Protein AF-0000000084531813 (afdb_homodimer)

Foldseek 3Di:
DPFQDKDKADDDPVCVVVQQPFDAPPVCCVFFPGSVVLVVVCVVVDPQKDKIFIDRRNHGFWIWIKGWQDFLCPPDPPTGGAIATDGTGGGHVRPPDCSRVVRRVVRLVVCLVVPHFKHKDKWADDPPICVVVVVVVAWDFPPDDRVRITMTMHTHDHPPPVVD/DPFQDKDKADDDPVCVVVQQPFDAPPVCCVFFPGSVVLVVVCVVVDPQKDKIFIDRRNHGFWIWIKGWQDFLCPPDPPTGGAIATDGTGGGHVRPDDCSRVVRRVVRLVVCLVVPHFKHKDKWADDPPICVVVVVVVAWDFPPDHRVRITMTMHTHDHPPPVVD

Radius of gyration: 22.94 Å; Cα contacts (8 Å, |Δi|>4): 603; chains: 2; bounding box: 58×70×64 Å

Sequence (328 aa):
MSTPALRLAELTPATIDAALALRVRPDQEHLVAPVATSLAEAYVHGDTAWPRLILDGERPVGFVMAFFDVRFDPERPDDRPRSGLWRLLIDAGQQRGGYGRFAVEQVCAEVRRRGGTRATVTYHPGPDGPEAFYAGLGFRPTGELSGDQVVAERELEPLGEFLEMSTPALRLAELTPATIDAALALRVRPDQEHLVAPVATSLAEAYVHGDTAWPRLILDGERPVGFVMAFFDVRFDPERPDDRPRSGLWRLLIDAGQQRGGYGRFAVEQVCAEVRRRGGTRATVTYHPGPDGPEAFYAGLGFRPTGELSGDQVVAERELEPLGEFLE

Structure (mmCIF, N/CA/C/O backbone):
data_AF-0000000084531813-model_v1
#
loop_
_entity.id
_entity.type
_entity.pdbx_description
1 polymer Acetyltransferase
#
loop_
_atom_site.group_PDB
_atom_site.id
_atom_site.type_symbol
_atom_site.label_atom_id
_atom_site.label_alt_id
_atom_site.label_comp_id
_atom_site.label_asym_id
_atom_site.label_entity_id
_atom_site.label_seq_id
_atom_site.pdbx_PDB_ins_code
_atom_site.Cartn_x
_atom_site.Cartn_y
_atom_site.Cartn_z
_atom_site.occupancy
_atom_site.B_iso_or_equiv
_atom_site.auth_seq_id
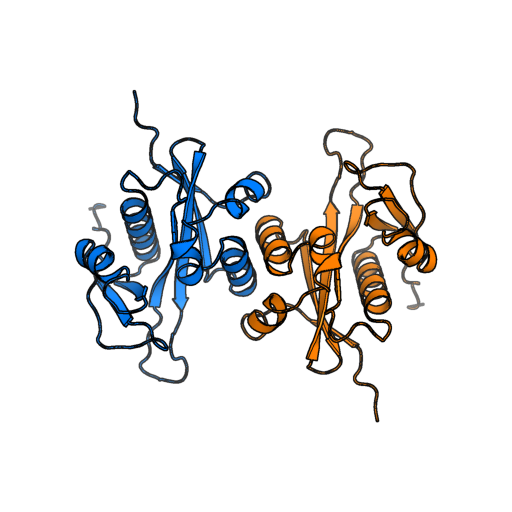_atom_site.auth_comp_id
_atom_site.auth_asym_id
_atom_site.auth_atom_id
_atom_site.pdbx_PDB_model_num
ATOM 1 N N . MET A 1 1 ? 29.312 -17.281 -16.406 1 38.88 1 MET A N 1
ATOM 2 C CA . MET A 1 1 ? 28.766 -16.156 -15.641 1 38.88 1 MET A CA 1
ATOM 3 C C . MET A 1 1 ? 27.781 -16.656 -14.594 1 38.88 1 MET A C 1
ATOM 5 O O . MET A 1 1 ? 26.859 -17.406 -14.906 1 38.88 1 MET A O 1
ATOM 9 N N . SER A 1 2 ? 28.047 -16.844 -13.438 1 44.44 2 SER A N 1
ATOM 10 C CA . SER A 1 2 ? 27.203 -17.484 -12.43 1 44.44 2 SER A CA 1
ATOM 11 C C . SER A 1 2 ? 25.797 -16.906 -12.414 1 44.44 2 SER A C 1
ATOM 13 O O . SER A 1 2 ? 25.641 -15.68 -12.367 1 44.44 2 SER A O 1
ATOM 15 N N . THR A 1 3 ? 24.906 -17.344 -13.109 1 52.06 3 THR A N 1
ATOM 16 C CA . THR A 1 3 ? 23.547 -16.891 -13.273 1 52.06 3 THR A CA 1
ATOM 17 C C . THR A 1 3 ? 22.969 -16.391 -11.953 1 52.06 3 THR A C 1
ATOM 19 O O . THR A 1 3 ? 22.875 -17.156 -10.984 1 52.06 3 THR A O 1
ATOM 22 N N . PRO A 1 4 ? 23.094 -15.125 -11.727 1 60.94 4 PRO A N 1
ATOM 23 C CA . PRO A 1 4 ? 22.625 -14.656 -10.414 1 60.94 4 PRO A CA 1
ATOM 24 C C . PRO A 1 4 ? 21.328 -15.336 -9.969 1 60.94 4 PRO A C 1
ATOM 26 O O . PRO A 1 4 ? 20.516 -15.719 -10.805 1 60.94 4 PRO A O 1
ATOM 29 N N . ALA A 1 5 ? 21.344 -16 -8.898 1 83.12 5 ALA A N 1
ATOM 30 C CA . ALA A 1 5 ? 20.312 -16.875 -8.352 1 83.12 5 ALA A CA 1
ATOM 31 C C . ALA A 1 5 ? 19.047 -16.094 -8.023 1 83.12 5 ALA A C 1
ATOM 33 O O . ALA A 1 5 ? 19.109 -15.023 -7.418 1 83.12 5 ALA A O 1
ATOM 34 N N . LEU A 1 6 ? 17.984 -16.344 -8.734 1 94 6 LEU A N 1
ATOM 35 C CA . LEU A 1 6 ? 16.656 -15.82 -8.438 1 94 6 LEU A CA 1
ATOM 36 C C . LEU A 1 6 ? 16.281 -16.062 -6.973 1 94 6 LEU A C 1
ATOM 38 O O . LEU A 1 6 ? 16.578 -17.125 -6.426 1 94 6 LEU A O 1
ATOM 42 N N . ARG A 1 7 ? 15.836 -14.992 -6.328 1 97.19 7 ARG A N 1
ATOM 43 C CA . ARG A 1 7 ? 15.344 -15.172 -4.965 1 97.19 7 ARG A CA 1
ATOM 44 C C . ARG A 1 7 ? 14.172 -14.242 -4.676 1 97.19 7 ARG A C 1
ATOM 46 O O . ARG A 1 7 ? 13.984 -13.242 -5.371 1 97.19 7 ARG A O 1
ATOM 53 N N . LEU A 1 8 ? 13.422 -14.594 -3.699 1 98.25 8 LEU A N 1
ATOM 54 C CA . LEU A 1 8 ? 12.391 -13.703 -3.174 1 98.25 8 LEU A CA 1
ATOM 55 C C . LEU A 1 8 ? 12.93 -12.883 -2.006 1 98.25 8 LEU A C 1
ATOM 57 O O . LEU A 1 8 ? 13.75 -13.375 -1.222 1 98.25 8 LEU A O 1
ATOM 61 N N . ALA A 1 9 ? 12.469 -11.672 -1.925 1 98.62 9 ALA A N 1
ATOM 62 C CA . ALA A 1 9 ? 12.867 -10.805 -0.819 1 98.62 9 ALA A CA 1
ATOM 63 C C . ALA A 1 9 ? 11.672 -10.023 -0.277 1 98.62 9 ALA A C 1
ATOM 65 O O . ALA A 1 9 ? 10.766 -9.664 -1.031 1 98.62 9 ALA A O 1
ATOM 66 N N . GLU A 1 10 ? 11.695 -9.82 1.047 1 98.44 10 GLU A N 1
ATOM 67 C CA . GLU A 1 10 ? 10.703 -8.914 1.624 1 98.44 10 GLU A CA 1
ATOM 68 C C . GLU A 1 10 ? 10.867 -7.504 1.078 1 98.44 10 GLU A C 1
ATOM 70 O O . GLU A 1 10 ? 11.969 -7.102 0.698 1 98.44 10 GLU A O 1
ATOM 75 N N . LEU A 1 11 ? 9.75 -6.801 0.97 1 98.5 11 LEU A N 1
ATOM 76 C CA . LEU A 1 11 ? 9.828 -5.379 0.644 1 98.5 11 LEU A CA 1
ATOM 77 C C . LEU A 1 11 ? 10.227 -4.562 1.866 1 98.5 11 LEU A C 1
ATOM 79 O O . LEU A 1 11 ? 9.758 -4.824 2.977 1 98.5 11 LEU A O 1
ATOM 83 N N . THR A 1 12 ? 11.062 -3.598 1.71 1 98.06 12 THR A N 1
ATOM 84 C CA . THR A 1 12 ? 11.578 -2.719 2.752 1 98.06 12 THR A CA 1
ATOM 85 C C . THR A 1 12 ? 11.57 -1.265 2.287 1 98.06 12 THR A C 1
ATOM 87 O O . THR A 1 12 ? 11.352 -0.986 1.105 1 98.06 12 THR A O 1
ATOM 90 N N . PRO A 1 13 ? 11.781 -0.339 3.217 1 96.81 13 PRO A N 1
ATOM 91 C CA . PRO A 1 13 ? 11.898 1.059 2.799 1 96.81 13 PRO A CA 1
ATOM 92 C C . PRO A 1 13 ? 12.984 1.269 1.745 1 96.81 13 PRO A C 1
ATOM 94 O O . PRO A 1 13 ? 12.844 2.131 0.873 1 96.81 13 PRO A O 1
ATOM 97 N N . ALA A 1 14 ? 14.016 0.462 1.735 1 96.5 14 ALA A N 1
ATOM 98 C CA . ALA A 1 14 ? 15.125 0.608 0.799 1 96.5 14 ALA A CA 1
ATOM 99 C C . ALA A 1 14 ? 14.734 0.122 -0.594 1 96.5 14 ALA A C 1
ATOM 101 O O . ALA A 1 14 ? 15.359 0.503 -1.588 1 96.5 14 ALA A O 1
ATOM 102 N N . THR A 1 15 ? 13.703 -0.702 -0.734 1 98 15 THR A N 1
ATOM 103 C CA . THR A 1 15 ? 13.422 -1.327 -2.021 1 98 15 THR A CA 1
ATOM 104 C C . THR A 1 15 ? 12.07 -0.867 -2.557 1 98 15 THR A C 1
ATOM 106 O O . THR A 1 15 ? 11.68 -1.222 -3.674 1 98 15 THR A O 1
ATOM 109 N N . ILE A 1 16 ? 11.359 -0.108 -1.805 1 98.38 16 ILE A N 1
ATOM 110 C CA . ILE A 1 16 ? 9.969 0.203 -2.119 1 98.38 16 ILE A CA 1
ATOM 111 C C . ILE A 1 16 ? 9.906 1.007 -3.416 1 98.38 16 ILE A C 1
ATOM 113 O O . ILE A 1 16 ? 9.023 0.778 -4.25 1 98.38 16 ILE A O 1
ATOM 117 N N . ASP A 1 17 ? 10.805 1.954 -3.66 1 97.94 17 ASP A N 1
ATOM 118 C CA . ASP A 1 17 ? 10.75 2.766 -4.875 1 97.94 17 ASP A CA 1
ATOM 119 C C . ASP A 1 17 ? 10.906 1.898 -6.121 1 97.94 17 ASP A C 1
ATOM 121 O O . ASP A 1 17 ? 10.164 2.064 -7.094 1 97.94 17 ASP A O 1
ATOM 125 N N . ALA A 1 18 ? 11.859 1.006 -6.078 1 97.69 18 ALA A N 1
ATOM 126 C CA . ALA A 1 18 ? 12.078 0.1 -7.203 1 97.69 18 ALA A CA 1
ATOM 127 C C . ALA A 1 18 ? 10.867 -0.801 -7.426 1 97.69 18 ALA A C 1
ATOM 129 O O . ALA A 1 18 ? 10.492 -1.084 -8.57 1 97.69 18 ALA A O 1
ATOM 130 N N . ALA A 1 19 ? 10.273 -1.262 -6.367 1 98.44 19 ALA A N 1
ATOM 131 C CA . ALA A 1 19 ? 9.078 -2.105 -6.453 1 98.44 19 ALA A CA 1
ATOM 132 C C . ALA A 1 19 ? 7.93 -1.366 -7.129 1 98.44 19 ALA A C 1
ATOM 134 O O . ALA A 1 19 ? 7.262 -1.915 -8.008 1 98.44 19 ALA A O 1
ATOM 135 N N . LEU A 1 20 ? 7.742 -0.135 -6.742 1 98.44 20 LEU A N 1
ATOM 136 C CA . LEU A 1 20 ? 6.625 0.657 -7.242 1 98.44 20 LEU A CA 1
ATOM 137 C C . LEU A 1 20 ? 6.824 1.004 -8.719 1 98.44 20 LEU A C 1
ATOM 139 O O . LEU A 1 20 ? 5.867 1.364 -9.406 1 98.44 20 LEU A O 1
ATOM 143 N N . ALA A 1 21 ? 8.031 0.926 -9.227 1 97.12 21 ALA A N 1
ATOM 144 C CA . ALA A 1 21 ? 8.359 1.275 -10.609 1 97.12 21 ALA A CA 1
ATOM 145 C C . ALA A 1 21 ? 8.133 0.088 -11.539 1 97.12 21 ALA A C 1
ATOM 147 O O . ALA A 1 21 ? 8.125 0.244 -12.766 1 97.12 21 ALA A O 1
ATOM 148 N N . LEU A 1 22 ? 7.992 -1.093 -10.992 1 97.06 22 LEU A N 1
ATOM 149 C CA . LEU A 1 22 ? 7.73 -2.266 -11.82 1 97.06 22 LEU A CA 1
ATOM 150 C C . LEU A 1 22 ? 6.438 -2.1 -12.609 1 97.06 22 LEU A C 1
ATOM 152 O O . LEU A 1 22 ? 5.434 -1.629 -12.062 1 97.06 22 LEU A O 1
ATOM 156 N N . ARG A 1 23 ? 6.508 -2.488 -13.82 1 95.12 23 ARG A N 1
ATOM 157 C CA . ARG A 1 23 ? 5.348 -2.34 -14.695 1 95.12 23 ARG A CA 1
ATOM 158 C C . ARG A 1 23 ? 5.281 -3.479 -15.711 1 95.12 23 ARG A C 1
ATOM 160 O O . ARG A 1 23 ? 6.312 -3.947 -16.188 1 95.12 23 ARG A O 1
ATOM 167 N N . VAL A 1 24 ? 4.086 -3.848 -16.016 1 93 24 VAL A N 1
ATOM 168 C CA . VAL A 1 24 ? 3.859 -4.727 -17.156 1 93 24 VAL A CA 1
ATOM 169 C C . VAL A 1 24 ? 3.791 -3.898 -18.438 1 93 24 VAL A C 1
ATOM 171 O O . VAL A 1 24 ? 3.828 -2.666 -18.391 1 93 24 VAL A O 1
ATOM 174 N N . ARG A 1 25 ? 3.758 -4.523 -19.516 1 90.31 25 ARG A N 1
ATOM 175 C CA . ARG A 1 25 ? 3.564 -3.793 -20.766 1 90.31 25 ARG A CA 1
ATOM 176 C C . ARG A 1 25 ? 2.26 -3.002 -20.75 1 90.31 25 ARG A C 1
ATOM 178 O O . ARG A 1 25 ? 1.281 -3.428 -20.125 1 90.31 25 ARG A O 1
ATOM 185 N N . PRO A 1 26 ? 2.252 -1.875 -21.484 1 91.31 26 PRO A N 1
ATOM 186 C CA . PRO A 1 26 ? 1.057 -1.029 -21.484 1 91.31 26 PRO A CA 1
ATOM 187 C C . PRO A 1 26 ? -0.213 -1.799 -21.844 1 91.31 26 PRO A C 1
ATOM 189 O O . PRO A 1 26 ? -1.271 -1.557 -21.25 1 91.31 26 PRO A O 1
ATOM 192 N N . ASP A 1 27 ? -0.125 -2.734 -22.766 1 87.44 27 ASP A N 1
ATOM 193 C CA . ASP A 1 27 ? -1.292 -3.486 -23.219 1 87.44 27 ASP A CA 1
ATOM 194 C C . ASP A 1 27 ? -1.744 -4.492 -22.156 1 87.44 27 ASP A C 1
ATOM 196 O O . ASP A 1 27 ? -2.85 -5.031 -22.234 1 87.44 27 ASP A O 1
ATOM 200 N N . GLN A 1 28 ? -0.961 -4.691 -21.141 1 86.75 28 GLN A N 1
ATOM 201 C CA . GLN A 1 28 ? -1.262 -5.66 -20.094 1 86.75 28 GLN A CA 1
ATOM 202 C C . GLN A 1 28 ? -1.667 -4.965 -18.797 1 86.75 28 GLN A C 1
ATOM 204 O O . GLN A 1 28 ? -2.043 -5.621 -17.828 1 86.75 28 GLN A O 1
ATOM 209 N N . GLU A 1 29 ? -1.646 -3.645 -18.75 1 90.62 29 GLU A N 1
ATOM 210 C CA . GLU A 1 29 ? -1.883 -2.893 -17.516 1 90.62 29 GLU A CA 1
ATOM 211 C C . GLU A 1 29 ? -3.287 -3.145 -16.984 1 90.62 29 GLU A C 1
ATOM 213 O O . GLU A 1 29 ? -3.523 -3.041 -15.773 1 90.62 29 GLU A O 1
ATOM 218 N N . HIS A 1 30 ? -4.191 -3.477 -17.875 1 86.12 30 HIS A N 1
ATOM 219 C CA . HIS A 1 30 ? -5.562 -3.738 -17.453 1 86.12 30 HIS A CA 1
ATOM 220 C C . HIS A 1 30 ? -5.695 -5.137 -16.859 1 86.12 30 HIS A C 1
ATOM 222 O O . HIS A 1 30 ? -6.711 -5.457 -16.234 1 86.12 30 HIS A O 1
ATOM 228 N N . LEU A 1 31 ? -4.688 -5.973 -16.953 1 85.44 31 LEU A N 1
ATOM 229 C CA . LEU A 1 31 ? -4.754 -7.375 -16.547 1 85.44 31 LEU A CA 1
ATOM 230 C C . LEU A 1 31 ? -4.148 -7.57 -15.164 1 85.44 31 LEU A C 1
ATOM 232 O O . LEU A 1 31 ? -4.488 -8.523 -14.469 1 85.44 31 LEU A O 1
ATOM 236 N N . VAL A 1 32 ? -3.229 -6.688 -14.828 1 92 32 VAL A N 1
ATOM 237 C CA . VAL A 1 32 ? -2.514 -6.863 -13.57 1 92 32 VAL A CA 1
ATOM 238 C C . VAL A 1 32 ? -2.496 -5.547 -12.797 1 92 32 VAL A C 1
ATOM 240 O O . VAL A 1 32 ? -2.07 -4.516 -13.32 1 92 32 VAL A O 1
ATOM 243 N N . ALA A 1 33 ? -2.959 -5.617 -11.617 1 95.25 33 ALA A N 1
ATOM 244 C CA . ALA A 1 33 ? -2.912 -4.422 -10.781 1 95.25 33 ALA A CA 1
ATOM 245 C C . ALA A 1 33 ? -1.472 -3.998 -10.508 1 95.25 33 ALA A C 1
ATOM 247 O O . ALA A 1 33 ? -0.587 -4.844 -10.352 1 95.25 33 ALA A O 1
ATOM 248 N N . PRO A 1 34 ? -1.202 -2.67 -10.398 1 97.38 34 PRO A N 1
ATOM 249 C CA . PRO A 1 34 ? 0.141 -2.193 -10.055 1 97.38 34 PRO A CA 1
ATOM 250 C C . PRO A 1 34 ? 0.619 -2.693 -8.695 1 97.38 34 PRO A C 1
ATOM 252 O O . PRO A 1 34 ? -0.199 -3.041 -7.84 1 97.38 34 PRO A O 1
ATOM 255 N N . VAL A 1 35 ? 1.89 -2.68 -8.516 1 98.56 35 VAL A N 1
ATOM 256 C CA . VAL A 1 35 ? 2.486 -3.125 -7.262 1 98.56 35 VAL A CA 1
ATOM 257 C C . VAL A 1 35 ? 1.967 -2.27 -6.105 1 98.56 35 VAL A C 1
ATOM 259 O O . VAL A 1 35 ? 1.706 -2.781 -5.016 1 98.56 35 VAL A O 1
ATOM 262 N N . ALA A 1 36 ? 1.773 -0.976 -6.379 1 98.62 36 ALA A N 1
ATOM 263 C CA . ALA A 1 36 ? 1.257 -0.083 -5.348 1 98.62 36 ALA A CA 1
ATOM 264 C C . ALA A 1 36 ? -0.102 -0.559 -4.84 1 98.62 36 ALA A C 1
ATOM 266 O O . ALA A 1 36 ? -0.337 -0.608 -3.631 1 98.62 36 ALA A O 1
ATOM 267 N N . THR A 1 37 ? -0.956 -0.924 -5.746 1 98.38 37 THR A N 1
ATOM 268 C CA . THR A 1 37 ? -2.277 -1.418 -5.379 1 98.38 37 THR A CA 1
ATOM 269 C C . THR A 1 37 ? -2.17 -2.715 -4.582 1 98.38 37 THR A C 1
ATOM 271 O O . THR A 1 37 ? -2.863 -2.895 -3.578 1 98.38 37 THR A O 1
ATOM 274 N N . SER A 1 38 ? -1.322 -3.572 -4.973 1 98.56 38 SER A N 1
ATOM 275 C CA . SER A 1 38 ? -1.123 -4.848 -4.289 1 98.56 38 SER A CA 1
ATOM 276 C C . SER A 1 38 ? -0.64 -4.633 -2.857 1 98.56 38 SER A C 1
ATOM 278 O O . SER A 1 38 ? -1.145 -5.266 -1.927 1 98.56 38 SER A O 1
ATOM 280 N N . LEU A 1 39 ? 0.31 -3.742 -2.693 1 98.75 39 LEU A N 1
ATOM 281 C CA . LEU A 1 39 ? 0.856 -3.496 -1.364 1 98.75 39 LEU A CA 1
ATOM 282 C C . LEU A 1 39 ? -0.16 -2.779 -0.483 1 98.75 39 LEU A C 1
ATOM 284 O O . LEU A 1 39 ? -0.204 -3.002 0.729 1 98.75 39 LEU A O 1
ATOM 288 N N . ALA A 1 40 ? -0.962 -1.938 -1.102 1 98.69 40 ALA A N 1
ATOM 289 C CA . ALA A 1 40 ? -2.062 -1.326 -0.36 1 98.69 40 ALA A CA 1
ATOM 290 C C . ALA A 1 40 ? -3.029 -2.387 0.162 1 98.69 40 ALA A C 1
ATOM 292 O O . ALA A 1 40 ? -3.459 -2.326 1.316 1 98.69 40 ALA A O 1
ATOM 293 N N . GLU A 1 41 ? -3.365 -3.316 -0.65 1 98.25 41 GLU A N 1
ATOM 294 C CA . GLU A 1 41 ? -4.199 -4.43 -0.217 1 98.25 41 GLU A CA 1
ATOM 295 C C . GLU A 1 41 ? -3.514 -5.242 0.879 1 98.25 41 GLU A C 1
ATOM 297 O O . GLU A 1 41 ? -4.152 -5.637 1.858 1 98.25 41 GLU A O 1
ATOM 302 N N . ALA A 1 42 ? -2.25 -5.457 0.688 1 98.56 42 ALA A N 1
ATOM 303 C CA . ALA A 1 42 ? -1.505 -6.203 1.698 1 98.56 42 ALA A CA 1
ATOM 304 C C . ALA A 1 42 ? -1.537 -5.484 3.045 1 98.56 42 ALA A C 1
ATOM 306 O O . ALA A 1 42 ? -1.603 -6.125 4.094 1 98.56 42 ALA A O 1
ATOM 307 N N . TYR A 1 43 ? -1.424 -4.227 3.006 1 98.5 43 TYR A N 1
ATOM 308 C CA . TYR A 1 43 ? -1.44 -3.434 4.23 1 98.5 43 TYR A CA 1
ATOM 309 C C . TYR A 1 43 ? -2.668 -3.76 5.074 1 98.5 43 TYR A C 1
ATOM 311 O O . TYR A 1 43 ? -2.566 -3.914 6.293 1 98.5 43 TYR A O 1
ATOM 319 N N . VAL A 1 44 ? -3.809 -3.957 4.496 1 98.25 44 VAL A N 1
ATOM 320 C CA . VAL A 1 44 ? -5.047 -4.078 5.254 1 98.25 44 VAL A CA 1
ATOM 321 C C . VAL A 1 44 ? -5.328 -5.547 5.562 1 98.25 44 VAL A C 1
ATOM 323 O O . VAL A 1 44 ? -6.156 -5.863 6.418 1 98.25 44 VAL A O 1
ATOM 326 N N . HIS A 1 45 ? -4.676 -6.422 4.91 1 97.5 45 HIS A N 1
ATOM 327 C CA . HIS A 1 45 ? -4.969 -7.84 5.098 1 97.5 45 HIS A CA 1
ATOM 328 C C . HIS A 1 45 ? -3.959 -8.484 6.043 1 97.5 45 HIS A C 1
ATOM 330 O O . HIS A 1 45 ? -4.098 -9.664 6.395 1 97.5 45 HIS A O 1
ATOM 336 N N . GLY A 1 46 ? -2.949 -7.734 6.441 1 93.69 46 GLY A N 1
ATOM 337 C CA . GLY A 1 46 ? -2.01 -8.211 7.445 1 93.69 46 GLY A CA 1
ATOM 338 C C . GLY A 1 46 ? -1.285 -9.477 7.027 1 93.69 46 GLY A C 1
ATOM 339 O O . GLY A 1 46 ? -0.766 -9.562 5.914 1 93.69 46 GLY A O 1
ATOM 340 N N . ASP A 1 47 ? -1.269 -10.445 7.883 1 93.25 47 ASP A N 1
ATOM 341 C CA . ASP A 1 47 ? -0.425 -11.617 7.703 1 93.25 47 ASP A CA 1
ATOM 342 C C . ASP A 1 47 ? -1.026 -12.578 6.676 1 93.25 47 ASP A C 1
ATOM 344 O O . ASP A 1 47 ? -0.364 -13.516 6.23 1 93.25 47 ASP A O 1
ATOM 348 N N . THR A 1 48 ? -2.203 -12.32 6.242 1 97 48 THR A N 1
ATOM 349 C CA . THR A 1 48 ? -2.832 -13.148 5.219 1 97 48 THR A CA 1
ATOM 350 C C . THR A 1 48 ? -2.211 -12.883 3.852 1 97 48 THR A C 1
ATOM 352 O O . THR A 1 48 ? -2.234 -13.75 2.975 1 97 48 THR A O 1
ATOM 355 N N . ALA A 1 49 ? -1.703 -11.672 3.725 1 98.5 49 ALA A N 1
ATOM 356 C CA . ALA A 1 49 ? -1.002 -11.32 2.494 1 98.5 49 ALA A CA 1
ATOM 357 C C . ALA A 1 49 ? 0.506 -11.492 2.652 1 98.5 49 ALA A C 1
ATOM 359 O O . ALA A 1 49 ? 1.063 -11.195 3.711 1 98.5 49 ALA A O 1
ATOM 360 N N . TRP A 1 50 ? 1.156 -11.945 1.627 1 98.75 50 TRP A N 1
ATOM 361 C CA . TRP A 1 50 ? 2.584 -12.25 1.646 1 98.75 50 TRP A CA 1
ATOM 362 C C . TRP A 1 50 ? 3.271 -11.703 0.398 1 98.75 50 TRP A C 1
ATOM 364 O O . TRP A 1 50 ? 3.529 -12.453 -0.55 1 98.75 50 TRP A O 1
ATOM 374 N N . PRO A 1 51 ? 3.512 -10.391 0.352 1 98.88 51 PRO A N 1
ATOM 375 C CA . PRO A 1 51 ? 4.207 -9.789 -0.788 1 98.88 51 PRO A CA 1
ATOM 376 C C . PRO A 1 51 ? 5.719 -10.023 -0.748 1 98.88 51 PRO A C 1
ATOM 378 O O . PRO A 1 51 ? 6.324 -9.984 0.326 1 98.88 51 PRO A O 1
ATOM 381 N N . ARG A 1 52 ? 6.258 -10.234 -1.97 1 98.88 52 ARG A N 1
ATOM 382 C CA . ARG A 1 52 ? 7.699 -10.398 -2.135 1 98.88 52 ARG A CA 1
ATOM 383 C C . ARG A 1 52 ? 8.18 -9.758 -3.438 1 98.88 52 ARG A C 1
ATOM 385 O O . ARG A 1 52 ? 7.453 -9.766 -4.438 1 98.88 52 ARG A O 1
ATOM 392 N N . LEU A 1 53 ? 9.344 -9.234 -3.361 1 98.56 53 LEU A N 1
ATOM 393 C CA . LEU A 1 53 ? 10.055 -8.852 -4.578 1 98.56 53 LEU A CA 1
ATOM 394 C C . LEU A 1 53 ? 10.773 -10.047 -5.188 1 98.56 53 LEU A C 1
ATOM 396 O O . LEU A 1 53 ? 11.352 -10.867 -4.465 1 98.56 53 LEU A O 1
ATOM 400 N N . ILE A 1 54 ? 10.742 -10.164 -6.469 1 97.56 54 ILE A N 1
ATOM 401 C CA . ILE A 1 54 ? 11.555 -11.141 -7.191 1 97.56 54 ILE A CA 1
ATOM 402 C C . ILE A 1 54 ? 12.859 -10.477 -7.652 1 97.56 54 ILE A C 1
ATOM 404 O O . ILE A 1 54 ? 12.836 -9.492 -8.391 1 97.56 54 ILE A O 1
ATOM 408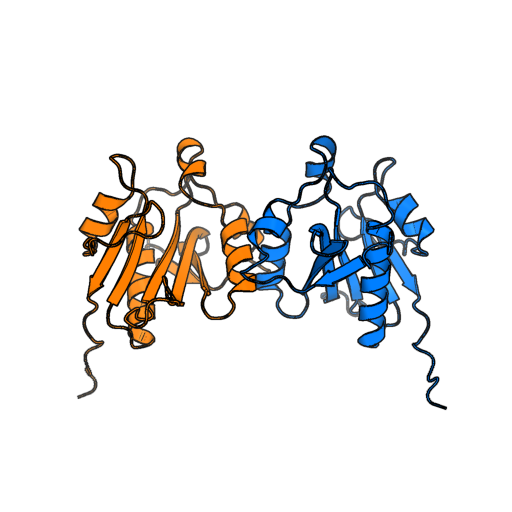 N N . LEU A 1 55 ? 13.945 -11.031 -7.215 1 96.62 55 LEU A N 1
ATOM 409 C CA . LEU A 1 55 ? 15.25 -10.445 -7.52 1 96.62 55 LEU A CA 1
ATOM 410 C C . LEU A 1 55 ? 16.078 -11.383 -8.398 1 96.62 55 LEU A C 1
ATOM 412 O O . LEU A 1 55 ? 16.141 -12.594 -8.133 1 96.62 55 LEU A O 1
ATOM 416 N N . ASP A 1 56 ? 16.562 -10.922 -9.438 1 94.25 56 ASP A N 1
ATOM 417 C CA . ASP A 1 56 ? 17.656 -11.539 -10.188 1 94.25 56 ASP A CA 1
ATOM 418 C C . ASP A 1 56 ? 19 -10.898 -9.836 1 94.25 56 ASP A C 1
ATOM 420 O O . ASP A 1 56 ? 19.344 -9.836 -10.359 1 94.25 56 ASP A O 1
ATOM 424 N N . GLY A 1 57 ? 19.734 -11.602 -8.961 1 92 57 GLY A N 1
ATOM 425 C CA . GLY A 1 57 ? 20.781 -10.883 -8.258 1 92 57 GLY A CA 1
ATOM 426 C C . GLY A 1 57 ? 20.266 -9.773 -7.367 1 92 57 GLY A C 1
ATOM 427 O O . GLY A 1 57 ? 19.422 -10.016 -6.492 1 92 57 GLY A O 1
ATOM 428 N N . GLU A 1 58 ? 20.641 -8.547 -7.621 1 93.12 58 GLU A N 1
ATOM 429 C CA . GLU A 1 58 ? 20.172 -7.406 -6.836 1 93.12 58 GLU A CA 1
ATOM 430 C C . GLU A 1 58 ? 19.109 -6.617 -7.586 1 93.12 58 GLU A C 1
ATOM 432 O O . GLU A 1 58 ? 18.547 -5.648 -7.059 1 93.12 58 GLU A O 1
ATOM 437 N N . ARG A 1 59 ? 18.828 -7.082 -8.727 1 93.25 59 ARG A N 1
ATOM 438 C CA . ARG A 1 59 ? 17.906 -6.348 -9.586 1 93.25 59 ARG A CA 1
ATOM 439 C C . ARG A 1 59 ? 16.469 -6.824 -9.383 1 93.25 59 ARG A C 1
ATOM 441 O O . ARG A 1 59 ? 16.172 -8 -9.594 1 93.25 59 ARG A O 1
ATOM 448 N N . PRO A 1 60 ? 15.617 -5.926 -8.977 1 96.31 60 PRO A N 1
ATOM 449 C CA . PRO A 1 60 ? 14.203 -6.305 -8.969 1 96.31 60 PRO A CA 1
ATOM 450 C C . PRO A 1 60 ? 13.656 -6.594 -10.359 1 96.31 60 PRO A C 1
ATOM 452 O O . PRO A 1 60 ? 13.789 -5.762 -11.266 1 96.31 60 PRO A O 1
ATOM 455 N N . VAL A 1 61 ? 13.07 -7.746 -10.602 1 96 61 VAL A N 1
ATOM 456 C CA . VAL A 1 61 ? 12.602 -8.117 -11.93 1 96 61 VAL A CA 1
ATOM 457 C C . VAL A 1 61 ? 11.094 -8.375 -11.898 1 96 61 VAL A C 1
ATOM 459 O O . VAL A 1 61 ? 10.469 -8.555 -12.945 1 96 61 VAL A O 1
ATOM 462 N N . GLY A 1 62 ? 10.547 -8.438 -10.711 1 97.31 62 GLY A N 1
ATOM 463 C CA . GLY A 1 62 ? 9.117 -8.68 -10.602 1 97.31 62 GLY A CA 1
ATOM 464 C C . GLY A 1 62 ? 8.617 -8.617 -9.172 1 97.31 62 GLY A C 1
ATOM 465 O O . GLY A 1 62 ?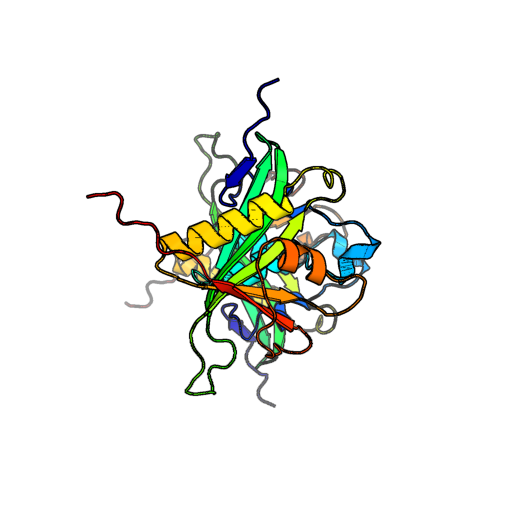 9.352 -8.234 -8.266 1 97.31 62 GLY A O 1
ATOM 466 N N . PHE A 1 63 ? 7.414 -8.922 -9.008 1 98.56 63 PHE A N 1
ATOM 467 C CA . PHE A 1 63 ? 6.676 -8.898 -7.746 1 98.56 63 PHE A CA 1
ATOM 468 C C . PHE A 1 63 ? 5.699 -10.062 -7.664 1 98.56 63 PHE A C 1
ATOM 470 O O . PHE A 1 63 ? 5.055 -10.406 -8.656 1 98.56 63 PHE A O 1
ATOM 477 N N . VAL A 1 64 ? 5.621 -10.68 -6.508 1 98.62 64 VAL A N 1
ATOM 478 C CA . VAL A 1 64 ? 4.637 -11.727 -6.266 1 98.62 64 VAL A CA 1
ATOM 479 C C . VAL A 1 64 ? 3.994 -11.523 -4.895 1 98.62 64 VAL A C 1
ATOM 481 O O . VAL A 1 64 ? 4.648 -11.07 -3.957 1 98.62 64 VAL A O 1
ATOM 484 N N . MET A 1 65 ? 2.75 -11.789 -4.809 1 98.88 65 MET A N 1
ATOM 485 C CA . MET A 1 65 ? 2.035 -11.766 -3.533 1 98.88 65 MET A CA 1
ATOM 486 C C . MET A 1 65 ? 1.173 -13.008 -3.373 1 98.88 65 MET A C 1
ATOM 488 O O . MET A 1 65 ? 0.351 -13.32 -4.238 1 98.88 65 MET A O 1
ATOM 492 N N . ALA A 1 66 ? 1.397 -13.766 -2.332 1 98.88 66 ALA A N 1
ATOM 493 C CA . ALA A 1 66 ? 0.578 -14.922 -1.984 1 98.88 66 ALA A CA 1
ATOM 494 C C . ALA A 1 66 ? -0.477 -14.555 -0.945 1 98.88 66 ALA A C 1
ATOM 496 O O . ALA A 1 66 ? -0.393 -13.5 -0.313 1 98.88 66 ALA A O 1
ATOM 497 N N . PHE A 1 67 ? -1.479 -15.297 -0.809 1 98.62 67 PHE A N 1
ATOM 498 C CA . PHE A 1 67 ? -2.438 -15.242 0.288 1 98.62 67 PHE A CA 1
ATOM 499 C C . PHE A 1 67 ? -2.484 -16.562 1.04 1 98.62 67 PHE A C 1
ATOM 501 O O . PHE A 1 67 ? -2.318 -17.625 0.443 1 98.62 67 PHE A O 1
ATOM 508 N N . PHE A 1 68 ? -2.746 -16.5 2.346 1 98.44 68 PHE A N 1
ATOM 509 C CA . PHE A 1 68 ? -2.771 -17.719 3.16 1 98.44 68 PHE A CA 1
ATOM 510 C C . PHE A 1 68 ? -4.055 -17.797 3.979 1 98.44 68 PHE A C 1
ATOM 512 O O . PHE A 1 68 ? -4.426 -16.828 4.648 1 98.44 68 PHE A O 1
ATOM 519 N N . ASP A 1 69 ? -4.711 -18.922 3.822 1 96.88 69 ASP A N 1
ATOM 520 C CA . ASP A 1 69 ? -5.836 -19.328 4.66 1 96.88 69 ASP A CA 1
ATOM 521 C C . ASP A 1 69 ? -6.996 -18.344 4.535 1 96.88 69 ASP A C 1
ATOM 523 O O . ASP A 1 69 ? -7.543 -17.891 5.543 1 96.88 69 ASP A O 1
ATOM 527 N N . VAL A 1 70 ? -7.316 -18.031 3.311 1 95.44 70 VAL A N 1
ATOM 528 C CA . VAL A 1 70 ? -8.414 -17.109 3.018 1 95.44 70 VAL A CA 1
ATOM 529 C C . VAL A 1 70 ? -9.633 -17.906 2.545 1 95.44 70 VAL A C 1
ATOM 531 O O . VAL A 1 70 ? -9.516 -18.781 1.679 1 95.44 70 VAL A O 1
ATOM 534 N N . ARG A 1 71 ? -10.805 -17.625 3.102 1 92.5 71 ARG A N 1
ATOM 535 C CA . ARG A 1 71 ? -12.055 -18.188 2.602 1 92.5 71 ARG A CA 1
ATOM 536 C C . ARG A 1 71 ? -12.648 -17.312 1.502 1 92.5 71 ARG A C 1
ATOM 538 O O . ARG A 1 71 ? -12.766 -16.094 1.662 1 92.5 71 ARG A O 1
ATOM 545 N N . PHE A 1 72 ? -13.023 -17.844 0.461 1 88 72 PHE A N 1
ATOM 546 C CA . PHE A 1 72 ? -13.555 -17.109 -0.674 1 88 72 PHE A CA 1
ATOM 547 C C . PHE A 1 72 ? -15.039 -16.828 -0.479 1 88 72 PHE A C 1
ATOM 549 O O . PHE A 1 72 ? -15.555 -15.812 -0.965 1 88 72 PHE A O 1
ATOM 556 N N . ASP A 1 73 ? -15.68 -17.734 0.174 1 87.38 73 ASP A N 1
ATOM 557 C CA . ASP A 1 73 ? -17.094 -17.594 0.487 1 87.38 73 ASP A CA 1
ATOM 558 C C . ASP A 1 73 ? -17.375 -17.922 1.949 1 87.38 73 ASP A C 1
ATOM 560 O O . ASP A 1 73 ? -17.875 -19.016 2.256 1 87.38 73 ASP A O 1
ATOM 564 N N . PRO A 1 74 ? -17.172 -16.922 2.736 1 83.44 74 PRO A N 1
ATOM 565 C CA . PRO A 1 74 ? -17.266 -17.203 4.172 1 83.44 74 PRO A CA 1
ATOM 566 C C . PRO A 1 74 ? -18.688 -17.578 4.598 1 83.44 74 PRO A C 1
ATOM 568 O O . PRO A 1 74 ? -18.875 -18.219 5.641 1 83.44 74 PRO A O 1
ATOM 571 N N . GLU A 1 75 ? -19.609 -17.266 3.812 1 86.19 75 GLU A N 1
ATOM 572 C CA . GLU A 1 75 ? -20.984 -17.578 4.172 1 86.19 75 GLU A CA 1
ATOM 573 C C . GLU A 1 75 ? -21.328 -19.031 3.859 1 86.19 75 GLU A C 1
ATOM 575 O O . GLU A 1 75 ? -22.344 -19.547 4.332 1 86.19 75 GLU A O 1
ATOM 580 N N . ARG A 1 76 ? -20.562 -19.703 3.02 1 87.5 76 ARG A N 1
ATOM 581 C CA . ARG A 1 76 ? -20.766 -21.109 2.688 1 87.5 76 ARG A CA 1
ATOM 582 C C . ARG A 1 76 ? -20.094 -22.016 3.705 1 87.5 76 ARG A C 1
ATOM 584 O O . ARG A 1 76 ? -18.875 -21.969 3.869 1 87.5 76 ARG A O 1
ATOM 591 N N . PRO A 1 77 ? -20.844 -22.766 4.418 1 86.75 77 PRO A N 1
ATOM 592 C CA . PRO A 1 77 ? -20.297 -23.578 5.504 1 86.75 77 PRO A CA 1
ATOM 593 C C . PRO A 1 77 ? -19.203 -24.531 5.031 1 86.75 77 PRO A C 1
ATOM 595 O O . PRO A 1 77 ? -18.281 -24.844 5.793 1 86.75 77 PRO A O 1
ATOM 598 N N . ASP A 1 78 ? -19.234 -24.969 3.771 1 85.62 78 ASP A N 1
ATOM 599 C CA . ASP A 1 78 ? -18.297 -25.969 3.291 1 85.62 78 ASP A CA 1
ATOM 600 C C . ASP A 1 78 ? -17.078 -25.312 2.629 1 85.62 78 ASP A C 1
ATOM 602 O O . ASP A 1 78 ? -16.188 -26 2.135 1 85.62 78 ASP A O 1
ATOM 606 N N . ASP A 1 79 ? -17.078 -24.031 2.727 1 88.31 79 ASP A N 1
ATOM 607 C CA . ASP A 1 79 ? -15.93 -23.344 2.139 1 88.31 79 ASP A CA 1
ATOM 608 C C . ASP A 1 79 ? -14.688 -23.516 3.006 1 88.31 79 ASP A C 1
ATOM 610 O O . ASP A 1 79 ? -14.727 -23.297 4.215 1 88.31 79 ASP A O 1
ATOM 614 N N . ARG A 1 80 ? -13.664 -24.016 2.434 1 90.81 80 ARG A N 1
ATOM 615 C CA . ARG A 1 80 ? -12.422 -24.188 3.174 1 90.81 80 ARG A CA 1
ATOM 616 C C . ARG A 1 80 ? -11.469 -23.031 2.947 1 90.81 80 ARG A C 1
ATOM 618 O O . ARG A 1 80 ? -11.523 -22.375 1.906 1 90.81 80 ARG A O 1
ATOM 625 N N . PRO A 1 81 ? -10.586 -22.75 3.955 1 95.19 81 PRO A N 1
ATOM 626 C CA . PRO A 1 81 ? -9.531 -21.766 3.697 1 95.19 81 PRO A CA 1
ATOM 627 C C . PRO A 1 81 ? -8.578 -22.203 2.592 1 95.19 81 PRO A C 1
ATOM 629 O O . PRO A 1 81 ? -8.273 -23.406 2.471 1 95.19 81 PRO A O 1
ATOM 632 N N . ARG A 1 82 ? -8.227 -21.25 1.84 1 96.94 82 ARG A N 1
ATOM 633 C CA . ARG A 1 82 ? -7.328 -21.516 0.723 1 96.94 82 ARG A CA 1
ATOM 634 C C . ARG A 1 82 ? -6.074 -20.656 0.816 1 96.94 82 ARG A C 1
ATOM 636 O O . ARG A 1 82 ? -6.09 -19.594 1.447 1 96.94 82 ARG A O 1
ATOM 643 N N . SER A 1 83 ? -5.027 -21.156 0.245 1 98.5 83 SER A N 1
ATOM 644 C CA . SER A 1 83 ? -3.766 -20.453 0.084 1 98.5 83 SER A CA 1
ATOM 645 C C . SER A 1 83 ? -3.262 -20.531 -1.354 1 98.5 83 SER A C 1
ATOM 647 O O . SER A 1 83 ? -3.49 -21.531 -2.039 1 98.5 83 SER A O 1
ATOM 649 N N . GLY A 1 84 ? -2.598 -19.453 -1.766 1 98.62 84 GLY A N 1
ATOM 650 C CA . GLY A 1 84 ? -2.078 -19.5 -3.123 1 98.62 84 GLY A CA 1
ATOM 651 C C . GLY A 1 84 ? -1.635 -18.141 -3.639 1 98.62 84 GLY A C 1
ATOM 652 O O . GLY A 1 84 ? -1.13 -17.312 -2.875 1 98.62 84 GLY A O 1
ATOM 653 N N . LEU A 1 85 ? -1.683 -18.016 -4.938 1 98.62 85 LEU A N 1
ATOM 654 C CA . LEU A 1 85 ? -1.159 -16.828 -5.621 1 98.62 85 LEU A CA 1
ATOM 655 C C . LEU A 1 85 ? -2.223 -15.742 -5.723 1 98.62 85 LEU A C 1
ATOM 657 O O . LEU A 1 85 ? -3.316 -15.984 -6.238 1 98.62 85 LEU A O 1
ATOM 661 N N . TRP A 1 86 ? -1.913 -14.57 -5.281 1 97.56 86 TRP A N 1
ATOM 662 C CA . TRP A 1 86 ? -2.822 -13.43 -5.312 1 97.56 86 TRP A CA 1
ATOM 663 C C . TRP A 1 86 ? -2.471 -12.484 -6.457 1 97.56 86 TRP A C 1
ATOM 665 O O . TRP A 1 86 ? -3.357 -12 -7.16 1 97.56 86 TRP A O 1
ATOM 675 N N . ARG A 1 87 ? -1.2 -12.25 -6.648 1 97.88 87 ARG A N 1
ATOM 676 C CA . ARG A 1 87 ? -0.697 -11.352 -7.68 1 97.88 87 ARG A CA 1
ATOM 677 C C . ARG A 1 87 ? 0.643 -11.836 -8.219 1 97.88 87 ARG A C 1
ATOM 679 O O . ARG A 1 87 ? 1.495 -12.297 -7.461 1 97.88 87 ARG A O 1
ATOM 686 N N . LEU A 1 88 ? 0.8 -11.703 -9.484 1 96.69 88 LEU A N 1
ATOM 687 C CA . LEU A 1 88 ? 2.084 -11.945 -10.133 1 96.69 88 LEU A CA 1
ATOM 688 C C . LEU A 1 88 ? 2.359 -10.891 -11.203 1 96.69 88 LEU A C 1
ATOM 690 O O . LEU A 1 88 ? 1.579 -10.734 -12.148 1 96.69 88 LEU A O 1
ATOM 694 N N . LEU A 1 89 ? 3.441 -10.148 -11.062 1 96.44 89 LEU A N 1
ATOM 695 C CA . LEU A 1 89 ? 3.852 -9.109 -12 1 96.44 89 LEU A CA 1
ATOM 696 C C . LEU A 1 89 ? 5.328 -9.258 -12.359 1 96.44 89 LEU A C 1
ATOM 698 O O . LEU A 1 89 ? 6.191 -9.188 -11.477 1 96.44 89 LEU A O 1
ATOM 702 N N . ILE A 1 90 ? 5.605 -9.539 -13.602 1 95.69 90 ILE A N 1
ATOM 703 C CA . ILE A 1 90 ? 6.973 -9.516 -14.117 1 95.69 90 ILE A CA 1
ATOM 704 C C . ILE A 1 90 ? 7.199 -8.25 -14.93 1 95.69 90 ILE A C 1
ATOM 706 O O . ILE A 1 90 ? 6.371 -7.887 -15.773 1 95.69 90 ILE A O 1
ATOM 710 N N . ASP A 1 91 ? 8.281 -7.598 -14.625 1 95.56 91 ASP A N 1
ATOM 711 C CA . ASP A 1 91 ? 8.57 -6.32 -15.273 1 95.56 91 ASP A CA 1
ATOM 712 C C . ASP A 1 91 ? 8.695 -6.492 -16.781 1 95.56 91 ASP A C 1
ATOM 714 O O . ASP A 1 91 ? 9.336 -7.43 -17.266 1 95.56 91 ASP A O 1
ATOM 718 N N . ALA A 1 92 ? 8.078 -5.629 -17.594 1 90.44 92 ALA A N 1
ATOM 719 C CA . ALA A 1 92 ? 8.023 -5.695 -19.047 1 90.44 92 ALA A CA 1
ATOM 720 C C . ALA A 1 92 ? 9.43 -5.672 -19.641 1 90.44 92 ALA A C 1
ATOM 722 O O . ALA A 1 92 ? 9.672 -6.27 -20.703 1 90.44 92 ALA A O 1
ATOM 723 N N . GLY A 1 93 ? 10.344 -4.938 -19.047 1 80.88 93 GLY A N 1
ATOM 724 C CA . GLY A 1 93 ? 11.695 -4.848 -19.578 1 80.88 93 GLY A CA 1
ATOM 725 C C . GLY A 1 93 ? 12.516 -6.098 -19.328 1 80.88 93 GLY A C 1
ATOM 726 O O . GLY A 1 93 ? 13.656 -6.199 -19.797 1 80.88 93 GLY A O 1
ATOM 727 N N . GLN A 1 94 ? 11.938 -7.055 -18.625 1 68.62 94 GLN A N 1
ATOM 728 C CA . GLN A 1 94 ? 12.711 -8.219 -18.203 1 68.62 94 GLN A CA 1
ATOM 729 C C . GLN A 1 94 ? 12.008 -9.516 -18.578 1 68.62 94 GLN A C 1
ATOM 731 O O . GLN A 1 94 ? 12.195 -10.547 -17.938 1 68.62 94 GLN A O 1
ATOM 736 N N . GLN A 1 95 ? 11.078 -9.523 -19.516 1 62.41 95 GLN A N 1
ATOM 737 C CA . GLN A 1 95 ? 10.109 -10.609 -19.656 1 62.41 95 GLN A CA 1
ATOM 738 C C . GLN A 1 95 ? 10.812 -11.945 -19.859 1 62.41 95 GLN A C 1
ATOM 740 O O . GLN A 1 95 ? 10.18 -13 -19.812 1 62.41 95 GLN A O 1
ATOM 745 N N . ARG A 1 96 ? 12.125 -12.016 -20.469 1 58.78 96 ARG A N 1
ATOM 746 C CA . ARG A 1 96 ? 12.547 -13.336 -20.906 1 58.78 96 ARG A CA 1
ATOM 747 C C . ARG A 1 96 ? 13.086 -14.156 -19.734 1 58.78 96 ARG A C 1
ATOM 749 O O . ARG A 1 96 ? 13.508 -13.602 -18.719 1 58.78 96 ARG A O 1
ATOM 756 N N . GLY A 1 97 ? 12.367 -15.227 -19.188 1 64.06 97 GLY A N 1
ATOM 757 C CA . GLY A 1 97 ? 13.469 -15.93 -18.547 1 64.06 97 GLY A CA 1
ATOM 758 C C . GLY A 1 97 ? 13.023 -16.875 -17.453 1 64.06 97 GLY A C 1
ATOM 759 O O . GLY A 1 97 ? 13.844 -17.391 -16.688 1 64.06 97 GLY A O 1
ATOM 760 N N . GLY A 1 98 ? 11.625 -17.047 -17.344 1 88.25 98 GLY A N 1
ATOM 761 C CA . GLY A 1 98 ? 11.367 -18.047 -16.312 1 88.25 98 GLY A CA 1
ATOM 762 C C . GLY A 1 98 ? 11.023 -17.453 -14.961 1 88.25 98 GLY A C 1
ATOM 763 O O . GLY A 1 98 ? 10.859 -18.172 -13.977 1 88.25 98 GLY A O 1
ATOM 764 N N . TYR A 1 99 ? 10.797 -16.172 -14.844 1 93.88 99 TYR A N 1
ATOM 765 C CA . TYR A 1 99 ? 10.555 -15.492 -13.57 1 93.88 99 TYR A CA 1
ATOM 766 C C . TYR A 1 99 ? 9.188 -15.852 -13.008 1 93.88 99 TYR A C 1
ATOM 768 O O . TYR A 1 99 ? 9.031 -16.047 -11.805 1 93.88 99 TYR A O 1
ATOM 776 N N . GLY A 1 100 ? 8.234 -15.984 -13.953 1 94.94 100 GLY A N 1
ATOM 777 C CA . GLY A 1 100 ? 6.895 -16.359 -13.523 1 94.94 100 GLY A CA 1
ATOM 778 C C . GLY A 1 100 ? 6.84 -17.734 -12.891 1 94.94 100 GLY A C 1
ATOM 779 O O . GLY A 1 100 ? 6.266 -17.906 -11.812 1 94.94 100 GLY A O 1
ATOM 780 N N . ARG A 1 101 ? 7.449 -18.641 -13.602 1 95.12 101 ARG A N 1
ATOM 781 C CA . ARG A 1 101 ? 7.504 -20 -13.078 1 95.12 101 ARG A CA 1
ATOM 782 C C . ARG A 1 101 ? 8.203 -20.047 -11.727 1 95.12 101 ARG A C 1
ATOM 784 O O . ARG A 1 101 ? 7.723 -20.688 -10.789 1 95.12 101 ARG A O 1
ATOM 791 N N . PHE A 1 102 ? 9.336 -19.422 -11.641 1 95.62 102 PHE A N 1
ATOM 792 C CA . PHE A 1 102 ? 10.078 -19.359 -10.391 1 95.62 102 PHE A CA 1
ATOM 793 C C . PHE A 1 102 ? 9.195 -18.844 -9.266 1 95.62 102 PHE A C 1
ATOM 795 O O . PHE A 1 102 ? 9.133 -19.453 -8.195 1 95.62 102 PHE A O 1
ATOM 802 N N . ALA A 1 103 ? 8.492 -17.766 -9.453 1 97.25 103 ALA A N 1
ATOM 803 C CA . ALA A 1 103 ? 7.656 -17.125 -8.438 1 97.25 103 ALA A CA 1
ATOM 804 C C . ALA A 1 103 ? 6.535 -18.062 -7.984 1 97.25 103 ALA A C 1
ATOM 806 O O . ALA A 1 103 ? 6.285 -18.203 -6.785 1 97.25 103 ALA A O 1
ATOM 807 N N . VAL A 1 104 ? 5.875 -18.672 -8.945 1 97.69 104 VAL A N 1
ATOM 808 C CA . VAL A 1 104 ? 4.77 -19.562 -8.625 1 97.69 104 VAL A CA 1
ATOM 809 C C . VAL A 1 104 ? 5.285 -20.734 -7.797 1 97.69 104 VAL A C 1
ATOM 811 O O . VAL A 1 104 ? 4.664 -21.125 -6.801 1 97.69 104 VAL A O 1
ATOM 814 N N . GLU A 1 105 ? 6.395 -21.266 -8.141 1 97.62 105 GLU A N 1
ATOM 815 C CA . GLU A 1 105 ? 6.98 -22.375 -7.395 1 97.62 105 GLU A CA 1
ATOM 816 C C . GLU A 1 105 ? 7.348 -21.953 -5.973 1 97.62 105 GLU A C 1
ATOM 818 O O . GLU A 1 105 ? 7.211 -22.734 -5.031 1 97.62 105 GLU A O 1
ATOM 823 N N . GLN A 1 106 ? 7.812 -20.766 -5.82 1 98.25 106 GLN A N 1
ATOM 824 C CA . GLN A 1 106 ? 8.125 -20.25 -4.488 1 98.25 106 GLN A CA 1
ATOM 825 C C . GLN A 1 106 ? 6.867 -20.094 -3.646 1 98.25 106 GLN A C 1
ATOM 827 O O . GLN A 1 106 ? 6.879 -20.359 -2.441 1 98.25 106 GLN A O 1
ATOM 832 N N . VAL A 1 107 ? 5.82 -19.656 -4.242 1 98.69 107 VAL A N 1
ATOM 833 C CA . VAL A 1 107 ? 4.551 -19.547 -3.537 1 98.69 107 VAL A CA 1
ATOM 834 C C . VAL A 1 107 ? 4.086 -20.938 -3.1 1 98.69 107 VAL A C 1
ATOM 836 O O . VAL A 1 107 ? 3.689 -21.125 -1.947 1 98.69 107 VAL A O 1
ATOM 839 N N . CYS A 1 108 ? 4.16 -21.906 -3.984 1 98.31 108 CYS A N 1
ATOM 840 C CA . CYS A 1 108 ? 3.781 -23.266 -3.646 1 98.31 108 CYS A CA 1
ATOM 841 C C . CYS A 1 108 ? 4.637 -23.797 -2.504 1 98.31 108 CYS A C 1
ATOM 843 O O . CYS A 1 108 ? 4.121 -24.453 -1.589 1 98.31 108 CYS A O 1
ATOM 845 N N . ALA A 1 109 ? 5.902 -23.547 -2.551 1 97.88 109 ALA A N 1
ATOM 846 C CA . ALA A 1 109 ? 6.809 -23.984 -1.489 1 97.88 109 ALA A CA 1
ATOM 847 C C . ALA A 1 109 ? 6.422 -23.359 -0.15 1 97.88 109 ALA A C 1
ATOM 849 O O . ALA A 1 109 ? 6.473 -24.031 0.887 1 97.88 109 ALA A O 1
ATOM 850 N N . GLU A 1 110 ? 6.082 -22.109 -0.157 1 98.12 110 GLU A N 1
ATOM 851 C CA . GLU A 1 110 ? 5.688 -21.438 1.077 1 98.12 110 GLU A CA 1
ATOM 852 C C . GLU A 1 110 ? 4.375 -22 1.619 1 98.12 110 GLU A C 1
ATOM 854 O O . GLU A 1 110 ? 4.211 -22.156 2.832 1 98.12 110 GLU A O 1
ATOM 859 N N . VAL A 1 111 ? 3.428 -22.297 0.706 1 98.06 111 VAL A N 1
ATOM 860 C CA . VAL A 1 111 ? 2.18 -22.938 1.113 1 98.06 111 VAL A CA 1
ATOM 861 C C . VAL A 1 111 ? 2.48 -24.25 1.827 1 98.06 111 VAL A C 1
ATOM 863 O O . VAL A 1 111 ? 1.942 -24.516 2.906 1 98.06 111 VAL A O 1
ATOM 866 N N . ARG A 1 112 ? 3.377 -25.031 1.295 1 97 112 ARG A N 1
ATOM 867 C CA . ARG A 1 112 ? 3.77 -26.297 1.902 1 97 112 ARG A CA 1
ATOM 868 C C . ARG A 1 112 ? 4.422 -26.078 3.262 1 97 112 ARG A C 1
ATOM 870 O O . ARG A 1 112 ? 4.125 -26.781 4.223 1 97 112 ARG A O 1
ATOM 877 N N . ARG A 1 113 ? 5.305 -25.172 3.266 1 96.44 113 ARG A N 1
ATOM 878 C CA . ARG A 1 113 ? 6.023 -24.859 4.496 1 96.44 113 ARG A CA 1
ATOM 879 C C . ARG A 1 113 ? 5.059 -24.547 5.629 1 96.44 113 ARG A C 1
ATOM 881 O O . ARG A 1 113 ? 5.312 -24.875 6.789 1 96.44 113 ARG A O 1
ATOM 888 N N . ARG A 1 114 ? 3.98 -23.984 5.27 1 95.81 114 ARG A N 1
ATOM 889 C CA . ARG A 1 114 ? 2.992 -23.578 6.266 1 95.81 114 ARG A CA 1
ATOM 890 C C . ARG A 1 114 ? 1.981 -24.688 6.516 1 95.81 114 ARG A C 1
ATOM 892 O O . ARG A 1 114 ? 1.005 -24.5 7.242 1 95.81 114 ARG A O 1
ATOM 899 N N . GLY A 1 115 ? 2.176 -25.828 5.828 1 94.75 115 GLY A N 1
ATOM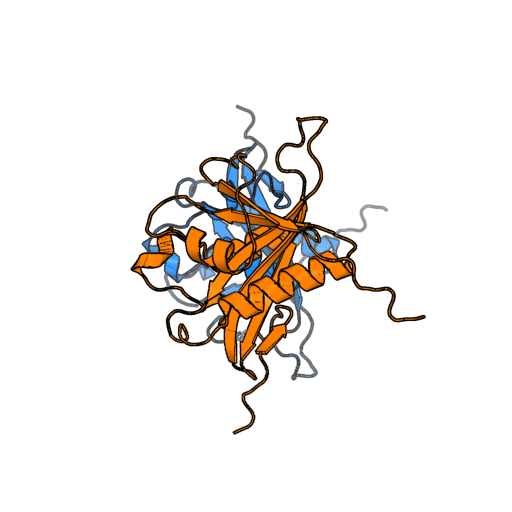 900 C CA . GLY A 1 115 ? 1.372 -27 6.109 1 94.75 115 GLY A CA 1
ATOM 901 C C . GLY A 1 115 ? 0.255 -27.219 5.105 1 94.75 115 GLY A C 1
ATOM 902 O O . GLY A 1 115 ? -0.576 -28.109 5.273 1 94.75 115 GLY A O 1
ATOM 903 N N . GLY A 1 116 ? 0.226 -26.391 4.086 1 96.25 116 GLY A N 1
ATOM 904 C CA . GLY A 1 116 ? -0.791 -26.547 3.059 1 96.25 116 GLY A CA 1
ATOM 905 C C . GLY A 1 116 ? -0.498 -27.688 2.094 1 96.25 116 GLY A C 1
ATOM 906 O O . GLY A 1 116 ? 0.665 -28.016 1.858 1 96.25 116 GLY A O 1
ATOM 907 N N . THR A 1 117 ? -1.613 -28.172 1.454 1 96.31 117 THR A N 1
ATOM 908 C CA . THR A 1 117 ? -1.449 -29.297 0.535 1 96.31 117 THR A CA 1
ATOM 909 C C . THR A 1 117 ? -1.991 -28.938 -0.848 1 96.31 117 THR A C 1
ATOM 911 O O . THR A 1 117 ? -2.008 -29.781 -1.745 1 96.31 117 THR A O 1
ATOM 914 N N . ARG A 1 118 ? -2.49 -27.719 -0.949 1 97.62 118 ARG A N 1
ATOM 915 C CA . ARG A 1 118 ? -3.014 -27.234 -2.217 1 97.62 118 ARG A CA 1
ATOM 916 C C . ARG A 1 118 ? -2.688 -25.75 -2.404 1 97.62 118 ARG A C 1
ATOM 918 O O . ARG A 1 118 ? -2.76 -24.969 -1.456 1 97.62 118 ARG A O 1
ATOM 925 N N . ALA A 1 119 ? -2.391 -25.438 -3.578 1 98.69 119 ALA A N 1
ATOM 926 C CA . ALA A 1 119 ? -2.207 -24.031 -3.943 1 98.69 119 ALA A CA 1
ATOM 927 C C . ALA A 1 119 ? -3.281 -23.578 -4.93 1 98.69 119 ALA A C 1
ATOM 929 O O . ALA A 1 119 ? -3.627 -24.312 -5.859 1 98.69 119 ALA A O 1
ATOM 930 N N . THR A 1 120 ? -3.783 -22.406 -4.746 1 98.69 120 THR A N 1
ATOM 931 C CA . THR A 1 120 ? -4.887 -21.875 -5.539 1 98.69 120 THR A CA 1
ATOM 932 C C . THR A 1 120 ? -4.438 -20.672 -6.352 1 98.69 120 THR A C 1
ATOM 934 O O . THR A 1 120 ? -3.648 -19.859 -5.871 1 98.69 120 THR A O 1
ATOM 937 N N . VAL A 1 121 ? -4.852 -20.547 -7.594 1 98.25 121 VAL A N 1
ATOM 938 C CA . VAL A 1 121 ? -4.754 -19.328 -8.398 1 98.25 121 VAL A CA 1
ATOM 939 C C . VAL A 1 121 ? -6.129 -18.984 -8.961 1 98.25 121 VAL A C 1
ATOM 941 O O . VAL A 1 121 ? -7.012 -19.828 -9.055 1 98.25 121 VAL A O 1
ATOM 944 N N . THR A 1 122 ? -6.352 -17.75 -9.219 1 96.19 122 THR A N 1
ATOM 945 C CA . THR A 1 122 ? -7.523 -17.266 -9.945 1 96.19 122 THR A CA 1
ATOM 946 C C . THR A 1 122 ? -7.105 -16.422 -11.148 1 96.19 122 THR A C 1
ATOM 948 O O . THR A 1 122 ? -6.125 -15.688 -11.086 1 96.19 122 THR A O 1
ATOM 951 N N . TYR A 1 123 ? -7.828 -16.562 -12.273 1 94.38 123 TYR A N 1
ATOM 952 C CA . TYR A 1 123 ? -7.48 -15.797 -13.469 1 94.38 123 TYR A CA 1
ATOM 953 C C . TYR A 1 123 ? -8.703 -15.586 -14.352 1 94.38 123 TYR A C 1
ATOM 955 O O . TYR A 1 123 ? -9.688 -16.328 -14.25 1 94.38 123 TYR A O 1
ATOM 963 N N . HIS A 1 124 ? -8.625 -14.492 -15.156 1 90.88 124 HIS A N 1
ATOM 964 C CA . HIS A 1 124 ? -9.656 -14.266 -16.156 1 90.88 124 HIS A CA 1
ATOM 965 C C . HIS A 1 124 ? -9.539 -15.266 -17.312 1 90.88 124 HIS A C 1
ATOM 967 O O . HIS A 1 124 ? -8.445 -15.461 -17.859 1 90.88 124 HIS A O 1
ATOM 973 N N . PRO A 1 125 ? -10.664 -15.766 -17.641 1 89.5 125 PRO A N 1
ATOM 974 C CA . PRO A 1 125 ? -10.609 -16.688 -18.781 1 89.5 125 PRO A CA 1
ATOM 975 C C . PRO A 1 125 ? -10.414 -15.984 -20.109 1 89.5 125 PRO A C 1
ATOM 977 O O . PRO A 1 125 ? -10.609 -14.766 -20.203 1 89.5 125 PRO A O 1
ATOM 980 N N . GLY A 1 126 ? -10 -16.75 -21.141 1 86.19 126 GLY A N 1
ATOM 981 C CA . GLY A 1 126 ? -9.844 -16.203 -22.484 1 86.19 126 GLY A CA 1
ATOM 982 C C . GLY A 1 126 ? -8.492 -16.5 -23.109 1 86.19 126 GLY A C 1
ATOM 983 O O . GLY A 1 126 ? -7.578 -16.953 -22.406 1 86.19 126 GLY A O 1
ATOM 984 N N . PRO A 1 127 ? -8.383 -16.234 -24.391 1 85.06 127 PRO A N 1
ATOM 985 C CA . PRO A 1 127 ? -7.172 -16.594 -25.125 1 85.06 127 PRO A CA 1
ATOM 986 C C . PRO A 1 127 ? -5.949 -15.805 -24.688 1 85.06 127 PRO A C 1
ATOM 988 O O . PRO A 1 127 ? -4.816 -16.281 -24.812 1 85.06 127 PRO A O 1
ATOM 991 N N . ASP A 1 128 ? -6.168 -14.648 -24.109 1 83.38 128 ASP A N 1
ATOM 992 C CA . ASP A 1 128 ? -5.059 -13.789 -23.703 1 83.38 128 ASP A CA 1
ATOM 993 C C . ASP A 1 128 ? -4.762 -13.938 -22.219 1 83.38 128 ASP A C 1
ATOM 995 O O . ASP A 1 128 ? -3.895 -13.242 -21.688 1 83.38 128 ASP A O 1
ATOM 999 N N . GLY A 1 129 ? -5.488 -14.844 -21.609 1 85.69 129 GLY A N 1
ATOM 1000 C CA . GLY A 1 129 ? -5.289 -15.031 -20.188 1 85.69 129 GLY A CA 1
ATOM 1001 C C . GLY A 1 129 ? -4.16 -15.992 -19.859 1 85.69 129 GLY A C 1
ATOM 1002 O O . GLY A 1 129 ? -3.512 -16.531 -20.766 1 85.69 129 GLY A O 1
ATOM 1003 N N . PRO A 1 130 ? -3.912 -16.141 -18.562 1 91 130 PRO A N 1
ATOM 1004 C CA . PRO A 1 130 ? -2.758 -16.922 -18.125 1 91 130 PRO A CA 1
ATOM 1005 C C . PRO A 1 130 ? -3.084 -18.406 -17.953 1 91 130 PRO A C 1
ATOM 1007 O O . PRO A 1 130 ? -2.311 -19.156 -17.344 1 91 130 PRO A O 1
ATOM 1010 N N . GLU A 1 131 ? -4.207 -18.875 -18.453 1 93.94 131 GLU A N 1
ATOM 1011 C CA . GLU A 1 131 ? -4.656 -20.25 -18.25 1 93.94 131 GLU A CA 1
ATOM 1012 C C . GLU A 1 131 ? -3.582 -21.25 -18.656 1 93.94 131 GLU A C 1
ATOM 1014 O O . GLU A 1 131 ? -3.264 -22.172 -17.906 1 93.94 131 GLU A O 1
ATOM 1019 N N . ALA A 1 132 ? -3.047 -21.125 -19.875 1 94.12 132 ALA A N 1
ATOM 1020 C CA . ALA A 1 132 ? -2.041 -22.047 -20.391 1 94.12 132 ALA A CA 1
ATOM 1021 C C . ALA A 1 132 ? -0.792 -22.047 -19.516 1 94.12 132 ALA A C 1
ATOM 1023 O O . ALA A 1 132 ? -0.168 -23.094 -19.312 1 94.12 132 ALA A O 1
ATOM 1024 N N . PHE A 1 133 ? -0.438 -20.953 -19.062 1 93.62 133 PHE A N 1
ATOM 1025 C CA . PHE A 1 133 ? 0.712 -20.812 -18.188 1 93.62 133 PHE A CA 1
ATOM 1026 C C . PHE A 1 133 ? 0.526 -21.609 -16.906 1 93.62 133 PHE A C 1
ATOM 1028 O O . PHE A 1 133 ? 1.388 -22.422 -16.547 1 93.62 133 PHE A O 1
ATOM 1035 N N . TYR A 1 134 ? -0.606 -21.469 -16.203 1 96.81 134 TYR A N 1
ATOM 1036 C CA . TYR A 1 134 ? -0.856 -22.156 -14.938 1 96.81 134 TYR A CA 1
ATOM 1037 C C . TYR A 1 134 ? -1.073 -23.656 -15.164 1 96.81 134 TYR A C 1
ATOM 1039 O O . TYR A 1 134 ? -0.662 -24.484 -14.344 1 96.81 134 TYR A O 1
ATOM 1047 N N . ALA A 1 135 ? -1.743 -23.953 -16.281 1 96.62 135 ALA A N 1
ATOM 1048 C CA . ALA A 1 135 ? -1.901 -25.375 -16.625 1 96.62 135 ALA A CA 1
ATOM 1049 C C . ALA A 1 135 ? -0.544 -26.062 -16.75 1 96.62 135 ALA A C 1
ATOM 1051 O O . ALA A 1 135 ? -0.362 -27.172 -16.281 1 96.62 135 ALA A O 1
ATOM 1052 N N . GLY A 1 136 ? 0.39 -25.375 -17.359 1 96.44 136 GLY A N 1
ATOM 1053 C CA . GLY A 1 136 ? 1.742 -25.875 -17.516 1 96.44 136 GLY A CA 1
ATOM 1054 C C . GLY A 1 136 ? 2.461 -26.094 -16.203 1 96.44 136 GLY A C 1
ATOM 1055 O O . GLY A 1 136 ? 3.439 -26.844 -16.141 1 96.44 136 GLY A O 1
ATOM 1056 N N . LEU A 1 137 ? 1.974 -25.5 -15.172 1 96.75 137 LEU A N 1
ATOM 1057 C CA . LEU A 1 137 ? 2.586 -25.609 -13.852 1 96.75 137 LEU A CA 1
ATOM 1058 C C . LEU A 1 137 ? 1.797 -26.562 -12.961 1 96.75 137 LEU A C 1
ATOM 1060 O O . LEU A 1 137 ? 2.088 -26.688 -11.766 1 96.75 137 LEU A O 1
ATOM 1064 N N . GLY A 1 138 ? 0.777 -27.172 -13.492 1 97.69 138 GLY A N 1
ATOM 1065 C CA . GLY A 1 138 ? 0.089 -28.234 -12.773 1 97.69 138 GLY A CA 1
ATOM 1066 C C . GLY A 1 138 ? -1.224 -27.781 -12.156 1 97.69 138 GLY A C 1
ATOM 1067 O O . GLY A 1 138 ? -1.883 -28.562 -11.453 1 97.69 138 GLY A O 1
ATOM 1068 N N . PHE A 1 139 ? -1.618 -26.578 -12.453 1 98.5 139 PHE A N 1
ATOM 1069 C CA . PHE A 1 139 ? -2.902 -26.109 -11.945 1 98.5 139 PHE A CA 1
ATOM 1070 C C . PHE A 1 139 ? -4.043 -26.578 -12.844 1 98.5 139 PHE A C 1
ATOM 1072 O O . PHE A 1 139 ? -3.908 -26.578 -14.07 1 98.5 139 PHE A O 1
ATOM 1079 N N . ARG A 1 140 ? -5.148 -26.906 -12.203 1 98.19 140 ARG A N 1
ATOM 1080 C CA . ARG A 1 140 ? -6.34 -27.344 -12.922 1 98.19 140 ARG A CA 1
ATOM 1081 C C . ARG A 1 140 ? -7.582 -26.609 -12.43 1 98.19 140 ARG A C 1
ATOM 1083 O O . ARG A 1 140 ? -7.758 -26.422 -11.227 1 98.19 140 ARG A O 1
ATOM 1090 N N . PRO A 1 141 ? -8.438 -26.25 -13.344 1 97.75 141 PRO A N 1
ATOM 1091 C CA . PRO A 1 141 ? -9.688 -25.609 -12.922 1 97.75 141 PRO A CA 1
ATOM 1092 C C . PRO A 1 141 ? -10.516 -26.484 -11.984 1 97.75 141 PRO A C 1
ATOM 1094 O O . PRO A 1 141 ? -10.586 -27.703 -12.188 1 97.75 141 PRO A O 1
ATOM 1097 N N . THR A 1 142 ? -11.086 -25.891 -10.984 1 96 142 THR A N 1
ATOM 1098 C CA . THR A 1 142 ? -11.898 -26.609 -10.016 1 96 142 THR A CA 1
ATOM 1099 C C . THR A 1 142 ? -13.359 -26.641 -10.445 1 96 142 THR A C 1
ATOM 1101 O O . THR A 1 142 ? -14.164 -27.406 -9.906 1 96 142 THR A O 1
ATOM 1104 N N . GLY A 1 143 ? -13.719 -25.719 -11.398 1 94.94 143 GLY A N 1
ATOM 1105 C CA . GLY A 1 143 ? -15.102 -25.5 -11.766 1 94.94 143 GLY A CA 1
ATOM 1106 C C . GLY A 1 143 ? -15.742 -24.328 -11.047 1 94.94 143 GLY A C 1
ATOM 1107 O O . GLY A 1 143 ? -16.828 -23.891 -11.414 1 94.94 143 GLY A O 1
ATOM 1108 N N . GLU A 1 144 ? -15.078 -23.875 -10.023 1 93.19 144 GLU A N 1
ATOM 1109 C CA . GLU A 1 144 ? -15.555 -22.719 -9.273 1 93.19 144 GLU A CA 1
ATOM 1110 C C . GLU A 1 144 ? -15.148 -21.406 -9.953 1 93.19 144 GLU A C 1
ATOM 1112 O O . GLU A 1 144 ? -14.172 -21.359 -10.703 1 93.19 144 GLU A O 1
ATOM 1117 N N . LEU A 1 145 ? -15.984 -20.406 -9.656 1 91.69 145 LEU A N 1
ATOM 1118 C CA . LEU A 1 145 ? -15.648 -19.062 -10.07 1 91.69 145 LEU A CA 1
ATOM 1119 C C . LEU A 1 145 ? -15.477 -18.141 -8.867 1 91.69 145 LEU A C 1
ATOM 1121 O O . LEU A 1 145 ? -16.172 -18.297 -7.859 1 91.69 145 LEU A O 1
ATOM 1125 N N . SER A 1 146 ? -14.578 -17.328 -8.891 1 91 146 SER A N 1
ATOM 1126 C CA . SER A 1 146 ? -14.461 -16.172 -8.008 1 91 146 SER A CA 1
ATOM 1127 C C . SER A 1 146 ? -14.758 -14.883 -8.758 1 91 146 SER A C 1
ATOM 1129 O O . SER A 1 146 ? -13.883 -14.328 -9.43 1 91 146 SER A O 1
ATOM 1131 N N . GLY A 1 147 ? -15.938 -14.414 -8.578 1 89.06 147 GLY A N 1
ATOM 1132 C CA . GLY A 1 147 ? -16.391 -13.422 -9.539 1 89.06 147 GLY A CA 1
ATOM 1133 C C . GLY A 1 147 ? -16.406 -13.93 -10.969 1 89.06 147 GLY A C 1
ATOM 1134 O O . GLY A 1 147 ? -17.031 -14.953 -11.266 1 89.06 147 GLY A O 1
ATOM 1135 N N . ASP A 1 148 ? -15.672 -13.266 -11.828 1 91.19 148 ASP A N 1
ATOM 1136 C CA . ASP A 1 148 ? -15.594 -13.664 -13.227 1 91.19 148 ASP A CA 1
ATOM 1137 C C . ASP A 1 148 ? -14.297 -14.414 -13.516 1 91.19 148 ASP A C 1
ATOM 1139 O O . ASP A 1 148 ? -13.969 -14.695 -14.672 1 91.19 148 ASP A O 1
ATOM 1143 N N . GLN A 1 149 ? -13.688 -14.773 -12.461 1 94.19 149 GLN A N 1
ATOM 1144 C CA . GLN A 1 149 ? -12.398 -15.43 -12.641 1 94.19 149 GLN A CA 1
ATOM 1145 C C . GLN A 1 149 ? -12.5 -16.922 -12.367 1 94.19 149 GLN A C 1
ATOM 1147 O O . GLN A 1 149 ? -13.242 -17.359 -11.484 1 94.19 149 GLN A O 1
ATOM 1152 N N . VAL A 1 150 ? -11.727 -17.672 -13.102 1 96.19 150 VAL A N 1
ATOM 1153 C CA . VAL A 1 150 ? -11.625 -19.125 -12.922 1 96.19 150 VAL A CA 1
ATOM 1154 C C . VAL A 1 150 ? -10.75 -19.438 -11.711 1 96.19 150 VAL A C 1
ATOM 1156 O O . VAL A 1 150 ? -9.695 -18.812 -11.523 1 96.19 150 VAL A O 1
ATOM 1159 N N . VAL A 1 151 ? -11.195 -20.359 -10.867 1 97.12 151 VAL A N 1
ATOM 1160 C CA . VAL A 1 151 ? -10.383 -20.859 -9.766 1 97.12 151 VAL A CA 1
ATOM 1161 C C . VAL A 1 151 ? -9.688 -22.141 -10.188 1 97.12 151 VAL A C 1
ATOM 1163 O O . VAL A 1 151 ? -10.336 -23.094 -10.633 1 97.12 151 VAL A O 1
ATOM 1166 N N . ALA A 1 152 ? -8.375 -22.203 -10.117 1 98.25 152 ALA A N 1
ATOM 1167 C CA . ALA A 1 152 ? -7.59 -23.406 -10.398 1 98.25 152 ALA A CA 1
ATOM 1168 C C . ALA A 1 152 ? -6.691 -23.766 -9.219 1 98.25 152 ALA A C 1
ATOM 1170 O O . ALA A 1 152 ? -6.281 -22.891 -8.453 1 98.25 152 ALA A O 1
ATOM 1171 N N . GLU A 1 153 ? -6.422 -25.031 -9.07 1 98.56 153 GLU A N 1
ATOM 1172 C CA . GLU A 1 153 ? -5.621 -25.484 -7.938 1 98.56 153 GLU A CA 1
ATOM 1173 C C . GLU A 1 153 ? -4.598 -26.531 -8.375 1 98.56 153 GLU A C 1
ATOM 1175 O O . GLU A 1 153 ? -4.785 -27.203 -9.391 1 98.56 153 GLU A O 1
ATOM 1180 N N . ARG A 1 154 ? -3.582 -26.625 -7.648 1 98.5 154 ARG A N 1
ATOM 1181 C CA . ARG A 1 154 ? -2.525 -27.625 -7.777 1 98.5 154 ARG A CA 1
ATOM 1182 C C . ARG A 1 154 ? -2.291 -28.344 -6.453 1 98.5 154 ARG A C 1
ATOM 1184 O O . ARG A 1 154 ? -2.115 -27.703 -5.414 1 98.5 154 ARG A O 1
ATOM 1191 N N . GLU A 1 155 ? -2.367 -29.672 -6.453 1 97.75 155 GLU A N 1
ATOM 1192 C CA . GLU A 1 155 ? -2.016 -30.453 -5.273 1 97.75 155 GLU A CA 1
ATOM 1193 C C . GLU A 1 155 ? -0.514 -30.406 -5.008 1 97.75 155 GLU A C 1
ATOM 1195 O O . GLU A 1 155 ? 0.29 -30.531 -5.938 1 97.75 155 GLU A O 1
ATOM 1200 N N . LEU A 1 156 ? -0.239 -30.172 -3.758 1 96.62 156 LEU A N 1
ATOM 1201 C CA . LEU A 1 156 ? 1.161 -30.078 -3.359 1 96.62 156 LEU A CA 1
ATOM 1202 C C . LEU A 1 156 ? 1.593 -31.328 -2.6 1 96.62 156 LEU A C 1
ATOM 1204 O O . LEU A 1 156 ? 0.838 -31.844 -1.775 1 96.62 156 LEU A O 1
ATOM 1208 N N . GLU A 1 157 ? 2.629 -32 -3.061 1 85.12 157 GLU A N 1
ATOM 1209 C CA . GLU A 1 157 ? 3.146 -33.156 -2.338 1 85.12 157 GLU A CA 1
ATOM 1210 C C . GLU A 1 157 ? 3.654 -32.781 -0.954 1 85.12 157 GLU A C 1
ATOM 1212 O O . GLU A 1 157 ? 4.277 -31.719 -0.792 1 85.12 157 GLU A O 1
ATOM 1217 N N . PRO A 1 158 ? 3.199 -33.562 0.089 1 74.25 158 PRO A N 1
ATOM 1218 C CA . PRO A 1 158 ? 3.691 -33.25 1.434 1 74.25 158 PRO A CA 1
ATOM 1219 C C . PRO A 1 158 ? 5.215 -33.219 1.512 1 74.25 158 PRO A C 1
ATOM 1221 O O . PRO A 1 158 ? 5.895 -33.875 0.713 1 74.25 158 PRO A O 1
ATOM 1224 N N . LEU A 1 159 ? 5.848 -32.25 2.104 1 67.25 159 LEU A N 1
ATOM 1225 C CA . LEU A 1 159 ? 7.289 -32.188 2.338 1 67.25 159 LEU A CA 1
ATOM 1226 C C . LEU A 1 159 ? 7.781 -33.5 2.932 1 67.25 159 LEU A C 1
ATOM 1228 O O . LEU A 1 159 ? 7.188 -34.031 3.883 1 67.25 159 LEU A O 1
ATOM 1232 N N . GLY A 1 160 ? 8.062 -34.531 2.242 1 53.94 160 GLY A N 1
ATOM 1233 C CA . GLY A 1 160 ? 8.57 -35.781 2.771 1 53.94 160 GLY A CA 1
ATOM 1234 C C . GLY A 1 160 ? 9.344 -35.625 4.066 1 53.94 160 GLY A C 1
ATOM 1235 O O . GLY A 1 160 ? 9.93 -34.562 4.309 1 53.94 160 GLY A O 1
ATOM 1236 N N . GLU A 1 161 ? 8.773 -36.25 5.105 1 48.66 161 GLU A N 1
ATOM 1237 C CA . GLU A 1 161 ? 9.555 -36.469 6.32 1 48.66 161 GLU A CA 1
ATOM 1238 C C . GLU A 1 161 ? 10.953 -37 5.996 1 48.66 161 GLU A C 1
ATOM 1240 O O . GLU A 1 161 ? 11.156 -38.188 5.789 1 48.66 161 GLU A O 1
ATOM 1245 N N . PHE A 1 162 ? 11.688 -36.5 5.109 1 43 162 PHE A N 1
ATOM 1246 C CA . PHE A 1 162 ? 13.031 -37.062 4.977 1 43 162 PHE A CA 1
ATOM 1247 C C . PHE A 1 162 ? 13.695 -37.188 6.34 1 43 162 PHE A C 1
ATOM 1249 O O . PHE A 1 162 ? 14.891 -37.5 6.426 1 43 162 PHE A O 1
ATOM 1256 N N . LEU A 1 163 ? 13.172 -36.562 7.395 1 38.38 163 LEU A N 1
ATOM 1257 C CA . LEU A 1 163 ? 13.969 -36.844 8.594 1 38.38 163 LEU A CA 1
ATOM 1258 C C . LEU A 1 163 ? 13.867 -38.281 9.016 1 38.38 163 LEU A C 1
ATOM 1260 O O . LEU A 1 163 ? 14.359 -38.656 10.078 1 38.38 163 LEU A O 1
ATOM 1264 N N . GLU A 1 164 ? 13.352 -39.25 8.273 1 27.78 164 GLU A N 1
ATOM 1265 C CA . GLU A 1 164 ? 13.844 -40.469 8.891 1 27.78 164 GLU A CA 1
ATOM 1266 C C . GLU A 1 164 ? 15.289 -40.781 8.492 1 27.78 164 GLU A C 1
ATOM 1268 O O . GLU A 1 164 ? 15.703 -40.438 7.379 1 27.78 164 GLU A O 1
ATOM 1273 N N . MET B 1 1 ? -29.938 19.344 10.383 1 39.09 1 MET B N 1
ATOM 1274 C CA . MET B 1 1 ? -29.359 18.094 9.914 1 39.09 1 MET B CA 1
ATOM 1275 C C . MET B 1 1 ? -28.047 17.781 10.641 1 39.09 1 MET B C 1
ATOM 1277 O O . MET B 1 1 ? -27.172 18.641 10.734 1 39.09 1 MET B O 1
ATOM 1281 N N . SER B 1 2 ? -27.938 17.016 11.57 1 44.41 2 SER B N 1
ATOM 1282 C CA . SER B 1 2 ? -26.781 16.828 12.43 1 44.41 2 SER B CA 1
ATOM 1283 C C . SER B 1 2 ? -25.516 16.609 11.617 1 44.41 2 SER B C 1
ATOM 1285 O O . SER B 1 2 ? -25.5 15.797 10.688 1 44.41 2 SER B O 1
ATOM 1287 N N . THR B 1 3 ? -24.797 17.531 11.297 1 51.97 3 THR B N 1
ATOM 1288 C CA . THR B 1 3 ? -23.594 17.547 10.477 1 51.97 3 THR B CA 1
ATOM 1289 C C . THR B 1 3 ? -22.75 16.312 10.75 1 51.97 3 THR B C 1
ATOM 1291 O O . THR B 1 3 ? -22.297 16.094 11.875 1 51.97 3 THR B O 1
ATOM 1294 N N . PRO B 1 4 ? -22.969 15.281 9.953 1 60.81 4 PRO B N 1
ATOM 1295 C CA . PRO B 1 4 ? -22.234 14.055 10.266 1 60.81 4 PRO B CA 1
ATOM 1296 C C . PRO B 1 4 ? -20.797 14.32 10.703 1 60.81 4 PRO B C 1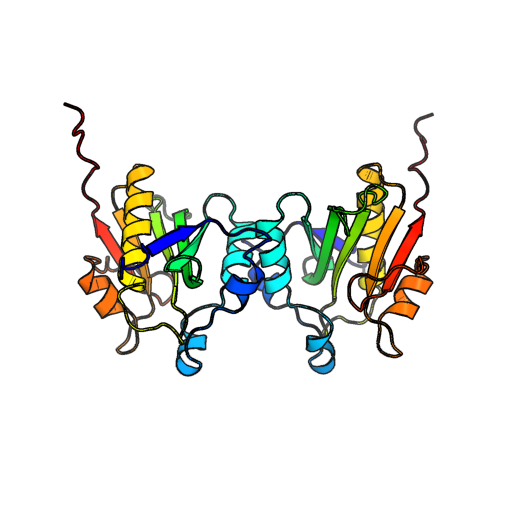
ATOM 1298 O O . PRO B 1 4 ? -20.188 15.297 10.258 1 60.81 4 PRO B O 1
ATOM 1301 N N . ALA B 1 5 ? -20.438 13.945 11.859 1 82.94 5 ALA B N 1
ATOM 1302 C CA . ALA B 1 5 ? -19.188 14.227 12.578 1 82.94 5 ALA B CA 1
ATOM 1303 C C . ALA B 1 5 ? -17.984 13.625 11.859 1 82.94 5 ALA B C 1
ATOM 1305 O O . ALA B 1 5 ? -18.016 12.461 11.445 1 82.94 5 ALA B O 1
ATOM 1306 N N . LEU B 1 6 ? -17.125 14.438 11.336 1 94.06 6 LEU B N 1
ATOM 1307 C CA . LEU B 1 6 ? -15.836 14.039 10.781 1 94.06 6 LEU B CA 1
ATOM 1308 C C . LEU B 1 6 ? -15.078 13.141 11.75 1 94.06 6 LEU B C 1
ATOM 1310 O O . LEU B 1 6 ? -15.078 13.391 12.961 1 94.06 6 LEU B O 1
ATOM 1314 N N . ARG B 1 7 ? -14.617 12.016 11.227 1 97.19 7 ARG B N 1
ATOM 1315 C CA . ARG B 1 7 ? -13.766 11.164 12.062 1 97.19 7 ARG B CA 1
ATOM 1316 C C . ARG B 1 7 ? -12.688 10.484 11.227 1 97.19 7 ARG B C 1
ATOM 1318 O O . ARG B 1 7 ? -12.812 10.383 10.008 1 97.19 7 ARG B O 1
ATOM 1325 N N . LEU B 1 8 ? -11.656 10.078 11.891 1 98.25 8 LEU B N 1
ATOM 1326 C CA . LEU B 1 8 ? -10.641 9.234 11.273 1 98.25 8 LEU B CA 1
ATOM 1327 C C . LEU B 1 8 ? -10.953 7.758 11.508 1 98.25 8 LEU B C 1
ATOM 1329 O O . LEU B 1 8 ? -11.469 7.391 12.57 1 98.25 8 LEU B O 1
ATOM 1333 N N . ALA B 1 9 ? -10.633 6.973 10.531 1 98.62 9 ALA B N 1
ATOM 1334 C CA . ALA B 1 9 ? -10.836 5.531 10.656 1 98.62 9 ALA B CA 1
ATOM 1335 C C . ALA B 1 9 ? -9.641 4.766 10.086 1 98.62 9 ALA B C 1
ATOM 1337 O O . ALA B 1 9 ? -9.016 5.203 9.117 1 98.62 9 ALA B O 1
ATOM 1338 N N . GLU B 1 10 ? -9.344 3.627 10.75 1 98.44 10 GLU B N 1
ATOM 1339 C CA . GLU B 1 10 ? -8.359 2.725 10.164 1 98.44 10 GLU B CA 1
ATOM 1340 C C . GLU B 1 10 ? -8.828 2.193 8.812 1 98.44 10 GLU B C 1
ATOM 1342 O O . GLU B 1 10 ? -10.031 2.086 8.562 1 98.44 10 GLU B O 1
ATOM 1347 N N . LEU B 1 11 ? -7.879 1.957 7.926 1 98.5 11 LEU B N 1
ATOM 1348 C CA . LEU B 1 11 ? -8.203 1.268 6.684 1 98.5 11 LEU B CA 1
ATOM 1349 C C . LEU B 1 11 ? -8.367 -0.231 6.918 1 98.5 11 LEU B C 1
ATOM 1351 O O . LEU B 1 11 ? -7.594 -0.833 7.668 1 98.5 11 LEU B O 1
ATOM 1355 N N . THR B 1 12 ? -9.32 -0.837 6.32 1 98.06 12 THR B N 1
ATOM 1356 C CA . THR B 1 12 ? -9.648 -2.254 6.426 1 98.06 12 THR B CA 1
ATOM 1357 C C . THR B 1 12 ? -9.93 -2.85 5.051 1 98.06 12 THR B C 1
ATOM 1359 O O . THR B 1 12 ? -10.078 -2.115 4.07 1 98.06 12 THR B O 1
ATOM 1362 N N . PRO B 1 13 ? -10 -4.172 4.984 1 96.81 13 PRO B N 1
ATOM 1363 C CA . PRO B 1 13 ? -10.398 -4.781 3.715 1 96.81 13 PRO B CA 1
ATOM 1364 C C . PRO B 1 13 ? -11.742 -4.266 3.207 1 96.81 13 PRO B C 1
ATOM 1366 O O . PRO B 1 13 ? -11.953 -4.156 1.996 1 96.81 13 PRO B O 1
ATOM 1369 N N . ALA B 1 14 ? -12.625 -3.855 4.082 1 96.44 14 ALA B N 1
ATOM 1370 C CA . ALA B 1 14 ? -13.953 -3.383 3.697 1 96.44 14 ALA B CA 1
ATOM 1371 C C . ALA B 1 14 ? -13.891 -1.974 3.117 1 96.44 14 ALA B C 1
ATOM 1373 O O . ALA B 1 14 ? -14.797 -1.551 2.395 1 96.44 14 ALA B O 1
ATOM 1374 N N . THR B 1 15 ? -12.844 -1.21 3.373 1 98 15 THR B N 1
ATOM 1375 C CA . THR B 1 15 ? -12.836 0.197 2.986 1 98 15 THR B CA 1
ATOM 1376 C C . THR B 1 15 ? -11.734 0.466 1.958 1 98 15 THR B C 1
ATOM 1378 O O . THR B 1 15 ? -11.617 1.581 1.447 1 98 15 THR B O 1
ATOM 1381 N N . ILE B 1 16 ? -10.961 -0.504 1.645 1 98.38 16 ILE B N 1
ATOM 1382 C CA . ILE B 1 16 ? -9.75 -0.301 0.855 1 98.38 16 ILE B CA 1
ATOM 1383 C C . ILE B 1 16 ? -10.125 0.158 -0.553 1 98.38 16 ILE B C 1
ATOM 1385 O O . ILE B 1 16 ? -9.477 1.041 -1.118 1 98.38 16 ILE B O 1
ATOM 1389 N N . ASP B 1 17 ? -11.172 -0.384 -1.165 1 97.94 17 ASP B N 1
ATOM 1390 C CA . ASP B 1 17 ? -11.539 0.005 -2.523 1 97.94 17 ASP B CA 1
ATOM 1391 C C . ASP B 1 17 ? -11.906 1.485 -2.592 1 97.94 17 ASP B C 1
ATOM 1393 O O . ASP B 1 17 ? -11.477 2.195 -3.504 1 97.94 17 ASP B O 1
ATOM 1397 N N . ALA B 1 18 ? -12.695 1.912 -1.646 1 97.69 18 ALA B N 1
ATOM 1398 C CA . ALA B 1 18 ? -13.086 3.318 -1.593 1 97.69 18 ALA B CA 1
ATOM 1399 C C . ALA B 1 18 ? -11.875 4.219 -1.372 1 97.69 18 ALA B C 1
ATOM 1401 O O . ALA B 1 18 ? -11.789 5.305 -1.952 1 97.69 18 ALA B O 1
ATOM 1402 N N . ALA B 1 19 ? -10.969 3.795 -0.547 1 98.44 19 ALA B N 1
ATOM 1403 C CA . ALA B 1 19 ? -9.75 4.551 -0.28 1 98.44 19 ALA B CA 1
ATOM 1404 C C . ALA B 1 19 ? -8.914 4.715 -1.548 1 98.44 19 ALA B C 1
ATOM 1406 O O . ALA B 1 19 ? -8.438 5.812 -1.847 1 98.44 19 ALA B O 1
ATOM 1407 N N . LEU B 1 20 ? -8.789 3.65 -2.283 1 98.44 20 LEU B N 1
ATOM 1408 C CA . LEU B 1 20 ? -7.949 3.648 -3.477 1 98.44 20 LEU B CA 1
ATOM 1409 C C . LEU B 1 20 ? -8.57 4.5 -4.578 1 98.44 20 LEU B C 1
ATOM 1411 O O . LEU B 1 20 ? -7.883 4.898 -5.523 1 98.44 20 LEU B O 1
ATOM 1415 N N . ALA B 1 21 ? -9.852 4.785 -4.508 1 97.19 21 ALA B N 1
ATOM 1416 C CA . ALA B 1 21 ? -10.57 5.555 -5.523 1 97.19 21 ALA B CA 1
ATOM 1417 C C . ALA B 1 21 ? -10.453 7.055 -5.262 1 97.19 21 ALA B C 1
ATOM 1419 O O . ALA B 1 21 ? -10.781 7.867 -6.125 1 97.19 21 ALA B O 1
ATOM 1420 N N . LEU B 1 22 ? -10.031 7.422 -4.082 1 97.12 22 LEU B N 1
ATOM 1421 C CA . LEU B 1 22 ? -9.852 8.836 -3.773 1 97.12 22 LEU B CA 1
ATOM 1422 C C . LEU B 1 22 ? -8.844 9.477 -4.719 1 97.12 22 LEU B C 1
ATOM 1424 O O . LEU B 1 22 ? -7.797 8.891 -5.008 1 97.12 22 LEU B O 1
ATOM 1428 N N . ARG B 1 23 ? -9.18 10.641 -5.145 1 95.12 23 ARG B N 1
ATOM 1429 C CA . ARG B 1 23 ? -8.312 11.344 -6.09 1 95.12 23 ARG B CA 1
ATOM 1430 C C . ARG B 1 23 ? -8.375 12.852 -5.871 1 95.12 23 ARG B C 1
ATOM 1432 O O . ARG B 1 23 ? -9.438 13.391 -5.547 1 95.12 23 ARG B O 1
ATOM 1439 N N . VAL B 1 24 ? -7.262 13.461 -6.094 1 93.06 24 VAL B N 1
ATOM 1440 C CA . VAL B 1 24 ? -7.242 14.922 -6.191 1 93.06 24 VAL B CA 1
ATOM 1441 C C . VAL B 1 24 ? -7.617 15.352 -7.609 1 93.06 24 VAL B C 1
ATOM 1443 O O . VAL B 1 24 ? -7.793 14.508 -8.492 1 93.06 24 VAL B O 1
ATOM 1446 N N . ARG B 1 25 ? -7.789 16.578 -7.816 1 90.31 25 ARG B N 1
ATOM 1447 C CA . ARG B 1 25 ? -8.023 17.047 -9.172 1 90.31 25 ARG B CA 1
ATOM 1448 C C . ARG B 1 25 ? -6.871 16.688 -10.094 1 90.31 25 ARG B C 1
ATOM 1450 O O . ARG B 1 25 ? -5.719 16.609 -9.656 1 90.31 25 ARG B O 1
ATOM 1457 N N . PRO B 1 26 ? -7.195 16.484 -11.383 1 91.38 26 PRO B N 1
ATOM 1458 C CA . PRO B 1 26 ? -6.152 16.078 -12.328 1 91.38 26 PRO B CA 1
ATOM 1459 C C . PRO B 1 26 ? -4.938 17 -12.305 1 91.38 26 PRO B C 1
ATOM 1461 O O . PRO B 1 26 ? -3.801 16.531 -12.406 1 91.38 26 PRO B O 1
ATOM 1464 N N . ASP B 1 27 ? -5.152 18.297 -12.148 1 87.38 27 ASP B N 1
ATOM 1465 C CA . ASP B 1 27 ? -4.062 19.266 -12.164 1 87.38 27 ASP B CA 1
ATOM 1466 C C . ASP B 1 27 ? -3.229 19.188 -10.891 1 87.38 27 ASP B C 1
ATOM 1468 O O . ASP B 1 27 ? -2.127 19.734 -10.82 1 87.38 27 ASP B O 1
ATOM 1472 N N . GLN B 1 28 ? -3.691 18.469 -9.906 1 86.69 28 GLN B N 1
ATOM 1473 C CA . GLN B 1 28 ? -3.008 18.359 -8.625 1 86.69 28 GLN B CA 1
ATOM 1474 C C . GLN B 1 28 ? -2.363 16.984 -8.469 1 86.69 28 GLN B C 1
ATOM 1476 O O . GLN B 1 28 ? -1.662 16.734 -7.488 1 86.69 28 GLN B O 1
ATOM 1481 N N . GLU B 1 29 ? -2.531 16.078 -9.422 1 90.75 29 GLU B N 1
ATOM 1482 C CA . GLU B 1 29 ? -2.07 14.695 -9.297 1 90.75 29 GLU B CA 1
ATOM 1483 C C . GLU B 1 29 ? -0.552 14.633 -9.148 1 90.75 29 GLU B C 1
ATOM 1485 O O . GLU B 1 29 ? -0.02 13.695 -8.555 1 90.75 29 GLU B O 1
ATOM 1490 N N . HIS B 1 30 ? 0.121 15.625 -9.688 1 86.06 30 HIS B N 1
ATOM 1491 C CA . HIS B 1 30 ? 1.577 15.648 -9.594 1 86.06 30 HIS B CA 1
ATOM 1492 C C . HIS B 1 30 ? 2.033 16.125 -8.219 1 86.06 30 HIS B C 1
ATOM 1494 O O . HIS B 1 30 ? 3.209 16 -7.875 1 86.06 30 HIS B O 1
ATOM 1500 N N . LEU B 1 31 ? 1.145 16.625 -7.395 1 85.38 31 LEU B N 1
ATOM 1501 C CA . LEU B 1 31 ? 1.485 17.25 -6.117 1 85.38 31 LEU B CA 1
ATOM 1502 C C . LEU B 1 31 ? 1.296 16.266 -4.969 1 85.38 31 LEU B C 1
ATOM 1504 O O . LEU B 1 31 ? 1.924 16.406 -3.918 1 85.38 31 LEU B O 1
ATOM 1508 N N . VAL B 1 32 ? 0.395 15.32 -5.184 1 91.94 32 VAL B N 1
ATOM 1509 C CA . VAL B 1 32 ? 0.061 14.406 -4.094 1 91.94 32 VAL B CA 1
ATOM 1510 C C . VAL B 1 32 ? 0.081 12.969 -4.605 1 91.94 32 VAL B C 1
ATOM 1512 O O . VAL B 1 32 ? -0.592 12.641 -5.582 1 91.94 32 VAL B O 1
ATOM 1515 N N . ALA B 1 33 ? 0.842 12.18 -3.951 1 95.19 33 ALA B N 1
ATOM 1516 C CA . ALA B 1 33 ? 0.87 10.773 -4.328 1 95.19 33 ALA B CA 1
ATOM 1517 C C . ALA B 1 33 ? -0.49 10.117 -4.105 1 95.19 33 ALA B C 1
ATOM 1519 O O . ALA B 1 33 ? -1.194 10.445 -3.148 1 95.19 33 ALA B O 1
ATOM 1520 N N . PRO B 1 34 ? -0.876 9.133 -4.957 1 97.38 34 PRO B N 1
ATOM 1521 C CA . PRO B 1 34 ? -2.129 8.406 -4.754 1 97.38 34 PRO B CA 1
ATOM 1522 C C . PRO B 1 34 ? -2.164 7.652 -3.422 1 97.38 34 PRO B C 1
ATOM 1524 O O . PRO B 1 34 ? -1.113 7.34 -2.857 1 97.38 34 PRO B O 1
ATOM 1527 N N . VAL B 1 35 ? -3.342 7.355 -2.988 1 98.56 35 VAL B N 1
ATOM 1528 C CA . VAL B 1 35 ? -3.529 6.637 -1.731 1 98.56 35 VAL B CA 1
ATOM 1529 C C . VAL B 1 35 ? -2.836 5.277 -1.805 1 98.56 35 VAL B C 1
ATOM 1531 O O . VAL B 1 35 ? -2.236 4.828 -0.827 1 98.56 35 VAL B O 1
ATOM 1534 N N . ALA B 1 36 ? -2.877 4.66 -2.988 1 98.62 36 ALA B N 1
ATOM 1535 C CA . ALA B 1 36 ? -2.223 3.367 -3.16 1 98.62 36 ALA B CA 1
ATOM 1536 C C . ALA B 1 36 ? -0.73 3.461 -2.855 1 98.62 36 ALA B C 1
ATOM 1538 O O . ALA B 1 36 ? -0.181 2.615 -2.146 1 98.62 36 ALA B O 1
ATOM 1539 N N . THR B 1 37 ? -0.102 4.48 -3.363 1 98.38 37 THR B N 1
ATOM 1540 C CA . THR B 1 37 ? 1.321 4.688 -3.119 1 98.38 37 THR B CA 1
ATOM 1541 C C . THR B 1 37 ? 1.587 4.922 -1.635 1 98.38 37 THR B C 1
ATOM 1543 O O . THR B 1 37 ? 2.535 4.367 -1.074 1 98.38 37 THR B O 1
ATOM 1546 N N . SER B 1 38 ? 0.777 5.668 -1.001 1 98.56 38 SER B N 1
ATOM 1547 C CA . SER B 1 38 ? 0.924 5.961 0.422 1 98.56 38 SER B CA 1
ATOM 1548 C C . SER B 1 38 ? 0.808 4.691 1.26 1 98.56 38 SER B C 1
ATOM 1550 O O . SER B 1 38 ? 1.609 4.465 2.168 1 98.56 38 SER B O 1
ATOM 1552 N N . LEU B 1 39 ? -0.168 3.871 0.936 1 98.75 39 LEU B N 1
ATOM 1553 C CA . LEU B 1 39 ? -0.374 2.648 1.703 1 98.75 39 LEU B CA 1
ATOM 1554 C C . LEU B 1 39 ? 0.743 1.644 1.435 1 98.75 39 LEU B C 1
ATOM 1556 O O . LEU B 1 39 ? 1.129 0.885 2.328 1 98.75 39 LEU B O 1
ATOM 1560 N N . ALA B 1 40 ? 1.243 1.657 0.221 1 98.69 40 ALA B N 1
ATOM 1561 C CA . ALA B 1 40 ? 2.414 0.837 -0.075 1 98.69 40 ALA B CA 1
ATOM 1562 C C . ALA B 1 40 ? 3.605 1.254 0.782 1 98.69 40 ALA B C 1
ATOM 1564 O O . ALA B 1 40 ? 4.316 0.403 1.325 1 98.69 40 ALA B O 1
ATOM 1565 N N . GLU B 1 41 ? 3.838 2.512 0.896 1 98.25 41 GLU B N 1
ATOM 1566 C CA . GLU B 1 41 ? 4.887 3.018 1.774 1 98.25 41 GLU B CA 1
ATOM 1567 C C . GLU B 1 41 ? 4.621 2.641 3.229 1 98.25 41 GLU B C 1
ATOM 1569 O O . GLU B 1 41 ? 5.535 2.242 3.951 1 98.25 41 GLU B O 1
ATOM 1574 N N . ALA B 1 42 ? 3.383 2.77 3.609 1 98.56 42 ALA B N 1
ATOM 1575 C CA . ALA B 1 42 ? 3.025 2.406 4.977 1 98.56 42 ALA B CA 1
ATOM 1576 C C . ALA B 1 42 ? 3.322 0.934 5.25 1 98.56 42 ALA B C 1
ATOM 1578 O O . ALA B 1 42 ? 3.742 0.572 6.352 1 98.56 42 ALA B O 1
ATOM 1579 N N . TYR B 1 43 ? 3.047 0.128 4.309 1 98.5 43 TYR B N 1
ATOM 1580 C CA . TYR B 1 43 ? 3.287 -1.304 4.453 1 98.5 43 TYR B CA 1
ATOM 1581 C C . TYR B 1 43 ? 4.723 -1.574 4.887 1 98.5 43 TYR B C 1
ATOM 1583 O O . TYR B 1 43 ? 4.965 -2.4 5.77 1 98.5 43 TYR B O 1
ATOM 1591 N N . VAL B 1 44 ? 5.695 -0.873 4.387 1 98.25 44 VAL B N 1
ATOM 1592 C CA . VAL B 1 44 ? 7.098 -1.212 4.617 1 98.25 44 VAL B CA 1
ATOM 1593 C C . VAL B 1 44 ? 7.621 -0.454 5.832 1 98.25 44 VAL B C 1
ATOM 1595 O O . VAL B 1 44 ? 8.68 -0.788 6.371 1 98.25 44 VAL B O 1
ATOM 1598 N N . HIS B 1 45 ? 6.926 0.518 6.27 1 97.5 45 HIS B N 1
ATOM 1599 C CA . HIS B 1 45 ? 7.43 1.334 7.371 1 97.5 45 HIS B CA 1
ATOM 1600 C C . HIS B 1 45 ? 6.789 0.928 8.695 1 97.5 45 HIS B C 1
ATOM 1602 O O . HIS B 1 45 ? 7.16 1.441 9.75 1 97.5 45 HIS B O 1
ATOM 1608 N N . GLY B 1 46 ? 5.828 0.018 8.641 1 93.75 46 GLY B N 1
ATOM 1609 C CA . GLY B 1 46 ? 5.25 -0.538 9.852 1 93.75 46 GLY B CA 1
ATOM 1610 C C . GLY B 1 46 ? 4.602 0.508 10.734 1 93.75 46 GLY B C 1
ATOM 1611 O O . GLY B 1 46 ? 3.822 1.335 10.258 1 93.75 46 GLY B O 1
ATOM 1612 N N . ASP B 1 47 ? 4.926 0.496 11.984 1 93.44 47 ASP B N 1
ATOM 1613 C CA . ASP B 1 47 ? 4.215 1.294 12.977 1 93.44 47 ASP B CA 1
ATOM 1614 C C . ASP B 1 47 ? 4.637 2.762 12.906 1 93.44 47 ASP B C 1
ATOM 1616 O O . ASP B 1 47 ? 3.996 3.625 13.508 1 93.44 47 ASP B O 1
ATOM 1620 N N . THR B 1 48 ? 5.621 3.064 12.148 1 97 48 THR B N 1
ATOM 1621 C CA . THR B 1 48 ? 6.059 4.445 11.977 1 97 48 THR B CA 1
ATOM 1622 C C . THR B 1 48 ? 5.074 5.223 11.109 1 97 48 THR B C 1
ATOM 1624 O O . THR B 1 48 ? 4.977 6.445 11.211 1 97 48 THR B O 1
ATOM 1627 N N . ALA B 1 49 ? 4.402 4.461 10.266 1 98.5 49 ALA B N 1
ATOM 1628 C CA . ALA B 1 49 ? 3.365 5.066 9.43 1 98.5 49 ALA B CA 1
ATOM 1629 C C . ALA B 1 49 ? 1.983 4.875 10.047 1 98.5 49 ALA B C 1
ATOM 1631 O O . ALA B 1 49 ? 1.687 3.818 10.609 1 98.5 49 ALA B O 1
ATOM 1632 N N . TRP B 1 50 ? 1.156 5.867 9.945 1 98.75 50 TRP B N 1
ATOM 1633 C CA . TRP B 1 50 ? -0.169 5.879 10.555 1 98.75 50 TRP B CA 1
ATOM 1634 C C . TRP B 1 50 ? -1.22 6.375 9.57 1 98.75 50 TRP B C 1
ATOM 1636 O O . TRP B 1 50 ? -1.628 7.539 9.617 1 98.75 50 TRP B O 1
ATOM 1646 N N . PRO B 1 51 ? -1.619 5.52 8.609 1 98.88 51 PRO B N 1
ATOM 1647 C CA . PRO B 1 51 ? -2.656 5.898 7.648 1 98.88 51 PRO B CA 1
ATOM 1648 C C . PRO B 1 51 ? -4.062 5.836 8.242 1 98.88 51 PRO B C 1
ATOM 1650 O O . PRO B 1 51 ? -4.367 4.934 9.023 1 98.88 51 PRO B O 1
ATOM 1653 N N . ARG B 1 52 ? -4.867 6.832 7.801 1 98.88 52 ARG B N 1
ATOM 1654 C CA . ARG B 1 52 ? -6.27 6.883 8.195 1 98.88 52 ARG B CA 1
ATOM 1655 C C . ARG B 1 52 ? -7.145 7.387 7.055 1 98.88 52 ARG B C 1
ATOM 1657 O O . ARG B 1 52 ? -6.715 8.227 6.262 1 98.88 52 ARG B O 1
ATOM 1664 N N . LEU B 1 53 ? -8.312 6.836 7.016 1 98.56 53 LEU B N 1
ATOM 1665 C CA . LEU B 1 53 ? -9.359 7.406 6.176 1 98.56 53 LEU B CA 1
ATOM 1666 C C . LEU B 1 53 ? -10.062 8.555 6.891 1 98.56 53 LEU B C 1
ATOM 1668 O O . LEU B 1 53 ? -10.328 8.477 8.094 1 98.56 53 LEU B O 1
ATOM 1672 N N . ILE B 1 54 ? -10.352 9.602 6.195 1 97.56 54 ILE B N 1
ATOM 1673 C CA . ILE B 1 54 ? -11.203 10.68 6.691 1 97.56 54 ILE B CA 1
ATOM 1674 C C . ILE B 1 54 ? -12.648 10.438 6.262 1 97.56 54 ILE B C 1
ATOM 1676 O O . ILE B 1 54 ? -12.938 10.359 5.066 1 97.56 54 ILE B O 1
ATOM 1680 N N . LEU B 1 55 ? -13.516 10.336 7.219 1 96.62 55 LEU B N 1
ATOM 1681 C CA . LEU B 1 55 ? -14.914 10.031 6.941 1 96.62 55 LEU B CA 1
ATOM 1682 C C . LEU B 1 55 ? -15.812 11.195 7.328 1 96.62 55 LEU B C 1
ATOM 1684 O O . LEU B 1 55 ? -15.656 11.781 8.406 1 96.62 55 LEU B O 1
ATOM 1688 N N . ASP B 1 56 ? -16.625 11.602 6.484 1 94.31 56 ASP B N 1
ATOM 1689 C CA . ASP B 1 56 ? -17.781 12.438 6.77 1 94.31 56 ASP B CA 1
ATOM 1690 C C . ASP B 1 56 ? -19.047 11.602 6.859 1 94.31 56 ASP B C 1
ATOM 1692 O O . ASP B 1 56 ? -19.656 11.258 5.84 1 94.31 56 ASP B O 1
ATOM 1696 N N . GLY B 1 57 ? -19.438 11.305 8.102 1 92.06 57 GLY B N 1
ATOM 1697 C CA . GLY B 1 57 ? -20.359 10.188 8.273 1 92.06 57 GLY B CA 1
ATOM 1698 C C . GLY B 1 57 ? -19.766 8.859 7.848 1 92.06 57 GLY B C 1
ATOM 1699 O O . GLY B 1 57 ? -18.703 8.453 8.344 1 92.06 57 GLY B O 1
ATOM 1700 N N . GLU B 1 58 ? -20.344 8.211 6.875 1 93.12 58 GLU B N 1
ATOM 1701 C CA . GLU B 1 58 ? -19.828 6.938 6.375 1 93.12 58 GLU B CA 1
ATOM 1702 C C . GLU B 1 58 ? -19.109 7.117 5.047 1 93.12 58 GLU B C 1
ATOM 1704 O O . GLU B 1 58 ? -18.562 6.156 4.496 1 93.12 58 GLU B O 1
ATOM 1709 N N . ARG B 1 59 ? -19.078 8.297 4.637 1 93.25 59 ARG B N 1
ATOM 1710 C CA . ARG B 1 59 ? -18.5 8.578 3.322 1 93.25 59 ARG B CA 1
ATOM 1711 C C . ARG B 1 59 ? -17.016 8.914 3.426 1 93.25 59 ARG B C 1
ATOM 1713 O O . ARG B 1 59 ? -16.641 9.875 4.098 1 93.25 59 ARG B O 1
ATOM 1720 N N . PRO B 1 60 ? -16.203 8.125 2.771 1 96.38 60 PRO B N 1
ATOM 1721 C CA . PRO B 1 60 ? -14.805 8.539 2.691 1 96.38 60 PRO B CA 1
ATOM 1722 C C . PRO B 1 60 ? -14.617 9.836 1.915 1 96.38 60 PRO B C 1
ATOM 1724 O O . PRO B 1 60 ? -15.07 9.953 0.775 1 96.38 60 PRO B O 1
ATOM 1727 N N . VAL B 1 61 ? -13.961 10.844 2.49 1 95.94 61 VAL B N 1
ATOM 1728 C CA . VAL B 1 61 ? -13.82 12.141 1.837 1 95.94 61 VAL B CA 1
ATOM 1729 C C . VAL B 1 61 ? -12.344 12.469 1.65 1 95.94 61 VAL B C 1
ATOM 1731 O O . VAL B 1 61 ? -12 13.438 0.975 1 95.94 61 VAL B O 1
ATOM 1734 N N . GLY B 1 62 ? -11.508 11.68 2.271 1 97.31 62 GLY B N 1
ATOM 1735 C CA . GLY B 1 62 ? -10.078 11.93 2.148 1 97.31 62 GLY B CA 1
ATOM 1736 C C . GLY B 1 62 ? -9.227 10.883 2.84 1 97.31 62 GLY B C 1
ATOM 1737 O O . GLY B 1 62 ? -9.742 9.867 3.303 1 97.31 62 GLY B O 1
ATOM 1738 N N . PHE B 1 63 ? -7.992 11.109 2.838 1 98.56 63 PHE B N 1
ATOM 1739 C CA . PHE B 1 63 ? -6.961 10.234 3.391 1 98.56 63 PHE B CA 1
ATOM 1740 C C . PHE B 1 63 ? -5.863 11.055 4.059 1 98.56 63 PHE B C 1
ATOM 1742 O O . PHE B 1 63 ? -5.461 12.102 3.547 1 98.56 63 PHE B O 1
ATOM 1749 N N . VAL B 1 64 ? -5.406 10.594 5.203 1 98.62 64 VAL B N 1
ATOM 1750 C CA . VAL B 1 64 ? -4.27 11.219 5.879 1 98.62 64 VAL B CA 1
ATOM 1751 C C . VAL B 1 64 ? -3.32 10.141 6.395 1 98.62 64 VAL B C 1
ATOM 1753 O O . VAL B 1 64 ? -3.758 9.055 6.793 1 98.62 64 VAL B O 1
ATOM 1756 N N . MET B 1 65 ? -2.074 10.398 6.32 1 98.88 65 MET B N 1
ATOM 1757 C CA . MET B 1 65 ? -1.06 9.516 6.887 1 98.88 65 MET B CA 1
ATOM 1758 C C . MET B 1 65 ? -0.039 10.305 7.695 1 98.88 65 MET B C 1
ATOM 1760 O O . MET B 1 65 ? 0.561 11.25 7.188 1 98.88 65 MET B O 1
ATOM 1764 N N . ALA B 1 66 ? 0.112 9.992 8.953 1 98.88 66 ALA B N 1
ATOM 1765 C CA . ALA B 1 66 ? 1.13 10.586 9.82 1 98.88 66 ALA B CA 1
ATOM 1766 C C . ALA B 1 66 ? 2.367 9.695 9.898 1 98.88 66 ALA B C 1
ATOM 1768 O O . ALA B 1 66 ? 2.322 8.523 9.516 1 98.88 66 ALA B O 1
ATOM 1769 N N . PHE B 1 67 ? 3.449 10.195 10.266 1 98.62 67 PHE B N 1
ATOM 1770 C CA . PHE B 1 67 ? 4.648 9.453 10.641 1 98.62 67 PHE B CA 1
ATOM 1771 C C . PHE B 1 67 ? 5.047 9.758 12.078 1 98.62 67 PHE B C 1
ATOM 1773 O O . PHE B 1 67 ? 4.863 10.875 12.555 1 98.62 67 PHE B O 1
ATOM 1780 N N . PHE B 1 68 ? 5.629 8.781 12.758 1 98.44 68 PHE B N 1
ATOM 1781 C CA . PHE B 1 68 ? 6.012 8.961 14.156 1 98.44 68 PHE B CA 1
ATOM 1782 C C . PHE B 1 68 ? 7.461 8.555 14.375 1 98.44 68 PHE B C 1
ATOM 1784 O O . PHE B 1 68 ? 7.879 7.469 13.961 1 98.44 68 PHE B O 1
ATOM 1791 N N . ASP B 1 69 ? 8.195 9.469 14.977 1 96.88 69 ASP B N 1
ATOM 1792 C CA . ASP B 1 69 ? 9.539 9.242 15.5 1 96.88 69 ASP B CA 1
ATOM 1793 C C . ASP B 1 69 ? 10.5 8.836 14.383 1 96.88 69 ASP B C 1
ATOM 1795 O O . ASP B 1 69 ? 11.234 7.859 14.516 1 96.88 69 ASP B O 1
ATOM 1799 N N . VAL B 1 70 ? 10.453 9.594 13.32 1 95.5 70 VAL B N 1
ATOM 1800 C CA . VAL B 1 70 ? 11.32 9.359 12.172 1 95.5 70 VAL B CA 1
ATOM 1801 C C . VAL B 1 70 ? 12.461 10.375 12.164 1 95.5 70 VAL B C 1
ATOM 1803 O O . VAL B 1 70 ? 12.227 11.57 12.32 1 95.5 70 VAL B O 1
ATOM 1806 N N . ARG B 1 71 ? 13.688 9.898 11.977 1 92.5 71 ARG B N 1
ATOM 1807 C CA . ARG B 1 71 ? 14.828 10.789 11.773 1 92.5 71 ARG B CA 1
ATOM 1808 C C . ARG B 1 71 ? 15.008 11.117 10.289 1 92.5 71 ARG B C 1
ATOM 1810 O O . ARG B 1 71 ? 15.023 10.211 9.453 1 92.5 71 ARG B O 1
ATOM 1817 N N . PHE B 1 72 ? 15.156 12.289 9.961 1 87.94 72 PHE B N 1
ATOM 1818 C CA . PHE B 1 72 ? 15.289 12.727 8.57 1 87.94 72 PHE B CA 1
ATOM 1819 C C . PHE B 1 72 ? 16.719 12.562 8.086 1 87.94 72 PHE B C 1
ATOM 1821 O O . PHE B 1 72 ? 16.953 12.328 6.902 1 87.94 72 PHE B O 1
ATOM 1828 N N . ASP B 1 73 ? 17.609 12.742 9 1 87.31 73 ASP B N 1
ATOM 1829 C CA . ASP B 1 73 ? 19.031 12.578 8.719 1 87.31 73 ASP B CA 1
ATOM 1830 C C . ASP B 1 73 ? 19.703 11.734 9.789 1 87.31 73 ASP B C 1
ATOM 1832 O O . ASP B 1 73 ? 20.406 12.266 10.656 1 87.31 73 ASP B O 1
ATOM 1836 N N . PRO B 1 74 ? 19.594 10.469 9.57 1 83.25 74 PRO B N 1
ATOM 1837 C CA . PRO B 1 74 ? 20.094 9.586 10.633 1 83.25 74 PRO B CA 1
ATOM 1838 C C . PRO B 1 74 ? 21.609 9.688 10.812 1 83.25 74 PRO B C 1
ATOM 1840 O O . PRO B 1 74 ? 22.125 9.336 11.867 1 83.25 74 PRO B O 1
ATOM 1843 N N . GLU B 1 75 ? 22.25 10.172 9.852 1 86 75 GLU B N 1
ATOM 1844 C CA . GLU B 1 75 ? 23.703 10.266 9.938 1 86 75 GLU B CA 1
ATOM 1845 C C . GLU B 1 75 ? 24.125 11.492 10.742 1 86 75 GLU B C 1
ATOM 1847 O O . GLU B 1 75 ? 25.281 11.594 11.164 1 86 75 GLU B O 1
ATOM 1852 N N . ARG B 1 76 ? 23.266 12.469 10.945 1 87.44 76 ARG B N 1
ATOM 1853 C CA . ARG B 1 76 ? 23.547 13.664 11.742 1 87.44 76 ARG B CA 1
ATOM 1854 C C . ARG B 1 76 ? 23.266 13.406 13.227 1 87.44 76 ARG B C 1
ATOM 1856 O O . ARG B 1 76 ? 22.125 13.117 13.602 1 87.44 76 ARG B O 1
ATOM 1863 N N . PRO B 1 77 ? 24.266 13.438 14.008 1 86.38 77 PRO B N 1
ATOM 1864 C CA . PRO B 1 77 ? 24.125 13.086 15.422 1 86.38 77 PRO B CA 1
ATOM 1865 C C . PRO B 1 77 ? 23.078 13.93 16.141 1 86.38 77 PRO B C 1
ATOM 1867 O O . PRO B 1 77 ? 22.422 13.453 17.062 1 86.38 77 PRO B O 1
ATOM 1870 N N . ASP B 1 78 ? 22.844 15.172 15.703 1 85.69 78 ASP B N 1
ATOM 1871 C CA . ASP B 1 78 ? 21.938 16.062 16.406 1 85.69 78 ASP B CA 1
ATOM 1872 C C . ASP B 1 78 ? 20.531 16 15.828 1 85.69 78 ASP B C 1
ATOM 1874 O O . ASP B 1 78 ? 19.641 16.719 16.266 1 85.69 78 ASP B O 1
ATOM 1878 N N . ASP B 1 79 ? 20.391 15.102 14.922 1 88.19 79 ASP B N 1
ATOM 1879 C CA . ASP B 1 79 ? 19.062 14.969 14.352 1 88.19 79 ASP B CA 1
ATOM 1880 C C . ASP B 1 79 ? 18.109 14.289 15.328 1 88.19 79 ASP B C 1
ATOM 1882 O O . ASP B 1 79 ? 18.438 13.242 15.898 1 88.19 79 ASP B O 1
ATOM 1886 N N . ARG B 1 80 ? 17.031 14.914 15.609 1 90.81 80 ARG B N 1
ATOM 1887 C CA . ARG B 1 80 ? 16.047 14.336 16.516 1 90.81 80 ARG B CA 1
ATOM 1888 C C . ARG B 1 80 ? 14.938 13.633 15.75 1 90.81 80 ARG B C 1
ATOM 1890 O O . ARG B 1 80 ? 14.633 13.992 14.617 1 90.81 80 ARG B O 1
ATOM 1897 N N . PRO B 1 81 ? 14.32 12.586 16.391 1 95.19 81 PRO B N 1
ATOM 1898 C CA . PRO B 1 81 ? 13.125 12.008 15.766 1 95.19 81 PRO B CA 1
ATOM 1899 C C . PRO B 1 81 ? 11.969 13.008 15.672 1 95.19 81 PRO B C 1
ATOM 1901 O O . PRO B 1 81 ? 11.797 13.836 16.562 1 95.19 81 PRO B O 1
ATOM 1904 N N . ARG B 1 82 ? 11.328 12.906 14.594 1 96.94 82 ARG B N 1
ATOM 1905 C CA . ARG B 1 82 ? 10.203 13.805 14.344 1 96.94 82 ARG B CA 1
ATOM 1906 C C . ARG B 1 82 ? 8.922 13.016 14.078 1 96.94 82 ARG B C 1
ATOM 1908 O O . ARG B 1 82 ? 8.977 11.852 13.664 1 96.94 82 ARG B O 1
ATOM 1915 N N . SER B 1 83 ? 7.836 13.648 14.383 1 98.5 83 SER B N 1
ATOM 1916 C CA . SER B 1 83 ? 6.496 13.156 14.078 1 98.5 83 SER B CA 1
ATOM 1917 C C . SER B 1 83 ? 5.648 14.227 13.398 1 98.5 83 SER B C 1
ATOM 1919 O O . SER B 1 83 ? 5.809 15.414 13.672 1 98.5 83 SER B O 1
ATOM 1921 N N . GLY B 1 84 ? 4.777 13.742 12.523 1 98.62 84 GLY B N 1
ATOM 1922 C CA . GLY B 1 84 ? 3.928 14.734 11.867 1 98.62 84 GLY B CA 1
ATOM 1923 C C . GLY B 1 84 ? 3.203 14.188 10.656 1 98.62 84 GLY B C 1
ATOM 1924 O O . GLY B 1 84 ? 2.816 13.016 10.633 1 98.62 84 GLY B O 1
ATOM 1925 N N . LEU B 1 85 ? 2.893 15.078 9.742 1 98.62 85 LEU B N 1
ATOM 1926 C CA . LEU B 1 85 ? 2.066 14.766 8.586 1 98.62 85 LEU B CA 1
ATOM 1927 C C . LEU B 1 85 ? 2.926 14.266 7.426 1 98.62 85 LEU B C 1
ATOM 1929 O O . LEU B 1 85 ? 3.859 14.953 7 1 98.62 85 LEU B O 1
ATOM 1933 N N . TRP B 1 86 ? 2.602 13.125 6.902 1 97.56 86 TRP B N 1
ATOM 1934 C CA . TRP B 1 86 ? 3.326 12.523 5.793 1 97.56 86 TRP B CA 1
ATOM 1935 C C . TRP B 1 86 ? 2.578 12.719 4.477 1 97.56 86 TRP B C 1
ATOM 1937 O O . TRP B 1 86 ? 3.184 13.031 3.451 1 97.56 86 TRP B O 1
ATOM 1947 N N . ARG B 1 87 ? 1.281 12.562 4.516 1 97.81 87 ARG B N 1
ATOM 1948 C CA . ARG B 1 87 ? 0.419 12.688 3.346 1 97.81 87 ARG B CA 1
ATOM 1949 C C . ARG B 1 87 ? -0.948 13.25 3.729 1 97.81 87 ARG B C 1
ATOM 1951 O O . ARG B 1 87 ? -1.506 12.883 4.766 1 97.81 87 ARG B O 1
ATOM 1958 N N . LEU B 1 88 ? -1.448 14.086 2.895 1 96.75 88 LEU B N 1
ATOM 1959 C CA . LEU B 1 88 ? -2.818 14.57 3.018 1 96.75 88 LEU B CA 1
ATOM 1960 C C . LEU B 1 88 ? -3.492 14.648 1.651 1 96.75 88 LEU B C 1
ATOM 1962 O O . LEU B 1 88 ? -3.008 15.352 0.757 1 96.75 88 LEU B O 1
ATOM 1966 N N . LEU B 1 89 ? -4.574 13.922 1.467 1 96.44 89 LEU B N 1
ATOM 1967 C CA . LEU B 1 89 ? -5.344 13.906 0.227 1 96.44 89 LEU B CA 1
ATOM 1968 C C . LEU B 1 89 ? -6.832 14.086 0.508 1 96.44 89 LEU B C 1
ATOM 1970 O O . LEU B 1 89 ? -7.434 13.281 1.225 1 96.44 89 LEU B O 1
ATOM 1974 N N . ILE B 1 90 ? -7.387 15.172 0.03 1 95.75 90 ILE B N 1
ATOM 1975 C CA . ILE B 1 90 ? -8.828 15.375 0.06 1 95.75 90 ILE B CA 1
ATOM 1976 C C . ILE B 1 90 ? -9.414 15.133 -1.329 1 95.75 90 ILE B C 1
ATOM 1978 O O . ILE B 1 90 ? -8.883 15.625 -2.328 1 95.75 90 ILE B O 1
ATOM 1982 N N . ASP B 1 91 ? -10.453 14.352 -1.343 1 95.56 91 ASP B N 1
ATOM 1983 C CA . ASP B 1 91 ? -11.055 13.977 -2.617 1 95.56 91 ASP B CA 1
ATOM 1984 C C . ASP B 1 91 ? -11.555 15.203 -3.375 1 95.56 91 ASP B C 1
ATOM 1986 O O . ASP B 1 91 ? -12.172 16.094 -2.787 1 95.56 91 ASP B O 1
ATOM 1990 N N . ALA B 1 92 ? -11.289 15.305 -4.676 1 90.56 92 ALA B N 1
ATOM 1991 C CA . ALA B 1 92 ? -11.617 16.453 -5.523 1 90.56 92 ALA B CA 1
ATOM 1992 C C . ALA B 1 92 ? -13.117 16.703 -5.535 1 90.56 92 ALA B C 1
ATOM 1994 O O . ALA B 1 92 ? -13.555 17.859 -5.664 1 90.56 92 ALA B O 1
ATOM 1995 N N . GLY B 1 93 ? -13.93 15.672 -5.5 1 81.31 93 GLY B N 1
ATOM 1996 C CA . GLY B 1 93 ? -15.375 15.836 -5.535 1 81.31 93 GLY B CA 1
ATOM 1997 C C . GLY B 1 93 ? -15.945 16.359 -4.23 1 81.31 93 GLY B C 1
ATOM 1998 O O . GLY B 1 93 ? -17.141 16.625 -4.137 1 81.31 93 GLY B O 1
ATOM 1999 N N . GLN B 1 94 ? -15.094 16.531 -3.238 1 68.5 94 GLN B N 1
ATOM 2000 C CA . GLN B 1 94 ? -15.586 16.875 -1.905 1 68.5 94 GLN B CA 1
ATOM 2001 C C . GLN B 1 94 ? -14.859 18.094 -1.347 1 68.5 94 GLN B C 1
ATOM 2003 O O . GLN B 1 94 ? -14.734 18.25 -0.129 1 68.5 94 GLN B O 1
ATOM 2008 N N . GLN B 1 95 ? -14.227 18.922 -2.168 1 62.34 95 GLN B N 1
ATOM 2009 C CA . GLN B 1 95 ? -13.211 19.859 -1.691 1 62.34 95 GLN B CA 1
ATOM 2010 C C . GLN B 1 95 ? -13.789 20.797 -0.637 1 62.34 95 GLN B C 1
ATOM 2012 O O . GLN B 1 95 ? -13.047 21.547 0.002 1 62.34 95 GLN B O 1
ATOM 2017 N N . ARG B 1 96 ? -15.172 21.109 -0.612 1 59.06 96 ARG B N 1
ATOM 2018 C CA . ARG B 1 96 ? -15.523 22.234 0.244 1 59.06 96 ARG B CA 1
ATOM 2019 C C . ARG B 1 96 ? -15.594 21.812 1.707 1 59.06 96 ARG B C 1
ATOM 2021 O O . ARG B 1 96 ? -15.758 20.625 2.01 1 59.06 96 ARG B O 1
ATOM 2028 N N . GLY B 1 97 ? -14.695 22.266 2.705 1 64.75 97 GLY B N 1
ATOM 2029 C CA . GLY B 1 97 ? -15.484 22.109 3.914 1 64.75 97 GLY B CA 1
ATOM 2030 C C 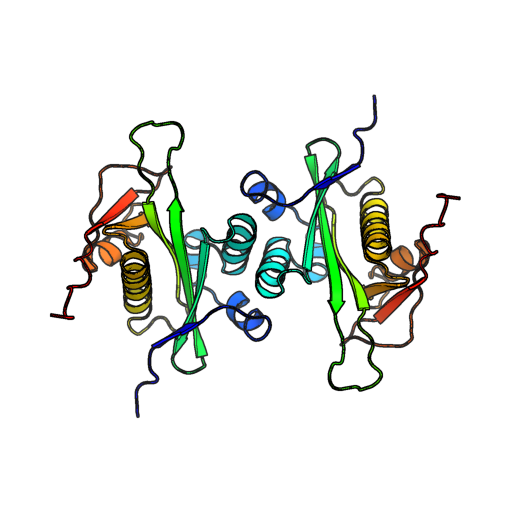. GLY B 1 97 ? -14.633 21.938 5.164 1 64.75 97 GLY B C 1
ATOM 2031 O O . GLY B 1 97 ? -15.148 21.594 6.23 1 64.75 97 GLY B O 1
ATOM 2032 N N . GLY B 1 98 ? -13.242 22.125 4.977 1 88.19 98 GLY B N 1
ATOM 2033 C CA . GLY B 1 98 ? -12.586 22.047 6.273 1 88.19 98 GLY B CA 1
ATOM 2034 C C . GLY B 1 98 ? -11.977 20.672 6.551 1 88.19 98 GLY B C 1
ATOM 2035 O O . GLY B 1 98 ? -11.484 20.422 7.652 1 88.19 98 GLY B O 1
ATOM 2036 N N . TYR B 1 99 ? -11.867 19.781 5.605 1 93.88 99 TYR B N 1
ATOM 2037 C CA . TYR B 1 99 ? -11.391 18.422 5.805 1 93.88 99 TYR B CA 1
ATOM 2038 C C . TYR B 1 99 ? -9.891 18.406 6.059 1 93.88 99 TYR B C 1
ATOM 2040 O O . TYR B 1 99 ? -9.398 17.641 6.898 1 93.88 99 TYR B O 1
ATOM 2048 N N . GLY B 1 100 ? -9.203 19.312 5.332 1 95 100 GLY B N 1
ATOM 2049 C CA . GLY B 1 100 ? -7.77 19.406 5.523 1 95 100 GLY B CA 1
ATOM 2050 C C . GLY B 1 100 ? -7.379 19.828 6.926 1 95 100 GLY B C 1
ATOM 2051 O O . GLY B 1 100 ? -6.527 19.203 7.559 1 95 100 GLY B O 1
ATOM 2052 N N . ARG B 1 101 ? -8.031 20.875 7.34 1 95.19 101 ARG B N 1
ATOM 2053 C CA . ARG B 1 101 ? -7.777 21.359 8.688 1 95.19 101 ARG B CA 1
ATOM 2054 C C . ARG B 1 101 ? -8.094 20.281 9.727 1 95.19 101 ARG B C 1
ATOM 2056 O O . ARG B 1 101 ? -7.309 20.062 10.648 1 95.19 101 ARG B O 1
ATOM 2063 N N . PHE B 1 102 ? -9.234 19.688 9.609 1 95.62 102 PHE B N 1
ATOM 2064 C CA . PHE B 1 102 ? -9.625 18.625 10.516 1 95.62 102 PHE B CA 1
ATOM 2065 C C . PHE B 1 102 ? -8.547 17.547 10.586 1 95.62 102 PHE B C 1
ATOM 2067 O O . PHE B 1 102 ? -8.133 17.141 11.672 1 95.62 102 PHE B O 1
ATOM 2074 N N . ALA B 1 103 ? -8.055 17.078 9.477 1 97.25 103 ALA B N 1
ATOM 2075 C CA . ALA B 1 103 ? -7.07 16 9.391 1 97.25 103 ALA B CA 1
ATOM 2076 C C . ALA B 1 103 ? -5.762 16.391 10.07 1 97.25 103 ALA B C 1
ATOM 2078 O O . ALA B 1 103 ? -5.195 15.617 10.844 1 97.25 103 ALA B O 1
ATOM 2079 N N . VAL B 1 104 ? -5.305 17.594 9.766 1 97.69 104 VAL B N 1
ATOM 2080 C CA . VAL B 1 104 ? -4.051 18.062 10.344 1 97.69 104 VAL B CA 1
ATOM 2081 C C . VAL B 1 104 ? -4.184 18.141 11.867 1 97.69 104 VAL B C 1
ATOM 2083 O O . VAL B 1 104 ? -3.283 17.719 12.594 1 97.69 104 VAL B O 1
ATOM 2086 N N . GLU B 1 105 ? -5.277 18.609 12.352 1 97.62 105 GLU B N 1
ATOM 2087 C CA . GLU B 1 105 ? -5.504 18.703 13.789 1 97.62 105 GLU B CA 1
ATOM 2088 C C . GLU B 1 105 ? -5.535 17.312 14.43 1 97.62 105 GLU B C 1
ATOM 2090 O O . GLU B 1 105 ? -5.066 17.141 15.555 1 97.62 105 GLU B O 1
ATOM 2095 N N . GLN B 1 106 ? -6.098 16.375 13.758 1 98.25 106 GLN B N 1
ATOM 2096 C CA . GLN B 1 106 ? -6.109 15.008 14.266 1 98.25 106 GLN B CA 1
ATOM 2097 C C . GLN B 1 106 ? -4.699 14.43 14.336 1 98.25 106 GLN B C 1
ATOM 2099 O O . GLN B 1 106 ? -4.367 13.695 15.266 1 98.25 106 GLN B O 1
ATOM 2104 N N . VAL B 1 107 ? -3.904 14.719 13.352 1 98.69 107 VAL B N 1
ATOM 2105 C CA . VAL B 1 107 ? -2.516 14.273 13.375 1 98.69 107 VAL B CA 1
ATOM 2106 C C . VAL B 1 107 ? -1.786 14.906 14.555 1 98.69 107 VAL B C 1
ATOM 2108 O O . VAL B 1 107 ? -1.079 14.219 15.297 1 98.69 107 VAL B O 1
ATOM 2111 N N . CYS B 1 108 ? -1.972 16.188 14.766 1 98.31 108 CYS B N 1
ATOM 2112 C CA . CYS B 1 108 ? -1.354 16.875 15.898 1 98.31 108 CYS B CA 1
ATOM 2113 C C . CYS B 1 108 ? -1.807 16.266 17.219 1 98.31 108 CYS B C 1
ATOM 2115 O O . CYS B 1 108 ? -0.996 16.062 18.125 1 98.31 108 CYS B O 1
ATOM 2117 N N . ALA B 1 109 ? -3.072 15.977 17.328 1 97.88 109 ALA B N 1
ATOM 2118 C CA . ALA B 1 109 ? -3.607 15.352 18.547 1 97.88 109 ALA B CA 1
ATOM 2119 C C . ALA B 1 109 ? -2.965 13.992 18.797 1 97.88 109 ALA B C 1
ATOM 2121 O O . ALA B 1 109 ? -2.662 13.641 19.938 1 97.88 109 ALA B O 1
ATOM 2122 N N . GLU B 1 110 ? -2.789 13.227 17.766 1 98.19 110 GLU B N 1
ATOM 2123 C CA . GLU B 1 110 ? -2.172 11.914 17.906 1 98.19 110 GLU B CA 1
ATOM 2124 C C . GLU B 1 110 ? -0.707 12.031 18.312 1 98.19 110 GLU B C 1
ATOM 2126 O O . GLU B 1 110 ? -0.215 11.234 19.109 1 98.19 110 GLU B O 1
ATOM 2131 N N . VAL B 1 111 ? 0.001 13.023 17.719 1 98.12 111 VAL B N 1
ATOM 2132 C CA . VAL B 1 111 ? 1.38 13.281 18.125 1 98.12 111 VAL B CA 1
ATOM 2133 C C . VAL B 1 111 ? 1.439 13.562 19.625 1 98.12 111 VAL B C 1
ATOM 2135 O O . VAL B 1 111 ? 2.268 12.992 20.328 1 98.12 111 VAL B O 1
ATOM 2138 N N . ARG B 1 112 ? 0.533 14.367 20.109 1 97.06 112 ARG B N 1
ATOM 2139 C CA . ARG B 1 112 ? 0.469 14.688 21.531 1 97.06 112 ARG B CA 1
ATOM 2140 C C . ARG B 1 112 ? 0.175 13.445 22.359 1 97.06 112 ARG B C 1
ATOM 2142 O O . ARG B 1 112 ? 0.802 13.227 23.406 1 97.06 112 ARG B O 1
ATOM 2149 N N . ARG B 1 113 ? -0.782 12.75 21.922 1 96.44 113 ARG B N 1
ATOM 2150 C CA . ARG B 1 113 ? -1.185 11.539 22.641 1 96.44 113 ARG B CA 1
ATOM 2151 C C . ARG B 1 113 ? -0.003 10.594 22.828 1 96.44 113 ARG B C 1
ATOM 2153 O O . ARG B 1 113 ? 0.097 9.914 23.859 1 96.44 113 ARG B O 1
ATOM 2160 N N . ARG B 1 114 ? 0.86 10.633 21.906 1 95.94 114 ARG B N 1
ATOM 2161 C CA . ARG B 1 114 ? 2.018 9.75 21.953 1 95.94 114 ARG B CA 1
ATOM 2162 C C . ARG B 1 114 ? 3.186 10.406 22.672 1 95.94 114 ARG B C 1
ATOM 2164 O O . ARG B 1 114 ? 4.285 9.859 22.719 1 95.94 114 ARG B O 1
ATOM 2171 N N . GLY B 1 115 ? 2.961 11.625 23.156 1 94.81 115 GLY B N 1
ATOM 2172 C CA . GLY B 1 115 ? 3.947 12.281 24 1 94.81 115 GLY B CA 1
ATOM 2173 C C . GLY B 1 115 ? 4.781 13.305 23.266 1 94.81 115 GLY B C 1
ATOM 2174 O O . GLY B 1 115 ? 5.727 13.867 23.828 1 94.81 115 GLY B O 1
ATOM 2175 N N . GLY B 1 116 ? 4.445 13.531 22.031 1 96.25 116 GLY B N 1
ATOM 2176 C CA . GLY B 1 116 ? 5.168 14.523 21.25 1 96.25 116 GLY B CA 1
ATOM 2177 C C . GLY B 1 116 ? 4.77 15.953 21.594 1 96.25 116 GLY B C 1
ATOM 2178 O O . GLY B 1 116 ? 3.639 16.203 22 1 96.25 116 GLY B O 1
ATOM 2179 N N . THR B 1 117 ? 5.738 16.891 21.281 1 96.38 117 THR B N 1
ATOM 2180 C CA . THR B 1 117 ? 5.473 18.281 21.609 1 96.38 117 THR B CA 1
ATOM 2181 C C . THR B 1 117 ? 5.59 19.156 20.359 1 96.38 117 THR B C 1
ATOM 2183 O O . THR B 1 117 ? 5.477 20.391 20.438 1 96.38 117 THR B O 1
ATOM 2186 N N . ARG B 1 118 ? 5.891 18.5 19.25 1 97.62 118 ARG B N 1
ATOM 2187 C CA . ARG B 1 118 ? 6.004 19.188 17.969 1 97.62 118 ARG B CA 1
ATOM 2188 C C . ARG B 1 118 ? 5.457 18.328 16.828 1 97.62 118 ARG B C 1
ATOM 2190 O O . ARG B 1 118 ? 5.68 17.125 16.797 1 97.62 118 ARG B O 1
ATOM 2197 N N . ALA B 1 119 ? 4.832 18.969 15.961 1 98.75 119 ALA B N 1
ATOM 2198 C CA . ALA B 1 119 ? 4.391 18.312 14.734 1 98.75 119 ALA B CA 1
ATOM 2199 C C . ALA B 1 119 ? 5.105 18.891 13.516 1 98.75 119 ALA B C 1
ATOM 2201 O O . ALA B 1 119 ? 5.285 20.109 13.406 1 98.75 119 ALA B O 1
ATOM 2202 N N . THR B 1 120 ? 5.492 18.047 12.609 1 98.69 120 THR B N 1
ATOM 2203 C CA . THR B 1 120 ? 6.277 18.438 11.445 1 98.69 120 THR B CA 1
ATOM 2204 C C . THR B 1 120 ? 5.488 18.203 10.164 1 98.69 120 THR B C 1
ATOM 2206 O O . THR B 1 120 ? 4.754 17.219 10.047 1 98.69 120 THR B O 1
ATOM 2209 N N . VAL B 1 121 ? 5.551 19.109 9.195 1 98.25 121 VAL B N 1
ATOM 2210 C CA . VAL B 1 121 ? 5.098 18.906 7.824 1 98.25 121 VAL B CA 1
ATOM 2211 C C . VAL B 1 121 ? 6.223 19.266 6.855 1 98.25 121 VAL B C 1
ATOM 2213 O O . VAL B 1 121 ? 7.152 20 7.211 1 98.25 121 VAL B O 1
ATOM 2216 N N . THR B 1 122 ? 6.219 18.688 5.727 1 96.25 122 THR B N 1
ATOM 2217 C CA . THR B 1 122 ? 7.098 19.062 4.617 1 96.25 122 THR B CA 1
ATOM 2218 C C . THR B 1 122 ? 6.285 19.359 3.363 1 96.25 122 THR B C 1
ATOM 2220 O O . THR B 1 122 ? 5.266 18.719 3.104 1 96.25 122 THR B O 1
ATOM 2223 N N . TYR B 1 123 ? 6.695 20.375 2.586 1 94.44 123 TYR B N 1
ATOM 2224 C CA . TYR B 1 123 ? 5.961 20.734 1.377 1 94.44 123 TYR B CA 1
ATOM 2225 C C . TYR B 1 123 ? 6.871 21.422 0.364 1 94.44 123 TYR B C 1
ATOM 2227 O O . TYR B 1 123 ? 7.934 21.938 0.723 1 94.44 123 TYR B O 1
ATOM 2235 N N . HIS B 1 124 ? 6.469 21.297 -0.924 1 91 124 HIS B N 1
ATOM 2236 C CA . HIS B 1 124 ? 7.172 22.031 -1.969 1 91 124 HIS B CA 1
ATOM 2237 C C . HIS B 1 124 ? 6.871 23.531 -1.882 1 91 124 HIS B C 1
ATOM 2239 O O . HIS B 1 124 ? 5.711 23.938 -1.778 1 91 124 HIS B O 1
ATOM 2245 N N . PRO B 1 125 ? 7.918 24.234 -2.014 1 89.5 125 PRO B N 1
ATOM 2246 C CA . PRO B 1 125 ? 7.68 25.688 -1.989 1 89.5 125 PRO B CA 1
ATOM 2247 C C . PRO B 1 125 ? 7.062 26.203 -3.285 1 89.5 125 PRO B C 1
ATOM 2249 O O . PRO B 1 125 ? 7.078 25.5 -4.305 1 89.5 125 PRO B O 1
ATOM 2252 N N . GLY B 1 126 ? 6.484 27.422 -3.229 1 86.19 126 GLY B N 1
ATOM 2253 C CA . GLY B 1 126 ? 5.918 28.047 -4.414 1 86.19 126 GLY B CA 1
ATOM 2254 C C . GLY B 1 126 ? 4.5 28.547 -4.207 1 86.19 126 GLY B C 1
ATOM 2255 O O . GLY B 1 126 ? 3.859 28.219 -3.205 1 86.19 126 GLY B O 1
ATOM 2256 N N . PRO B 1 127 ? 4.016 29.312 -5.168 1 85.06 127 PRO B N 1
ATOM 2257 C CA . PRO B 1 127 ? 2.707 29.953 -5.023 1 85.06 127 PRO B CA 1
ATOM 2258 C C . PRO B 1 127 ? 1.556 28.938 -5.031 1 85.06 127 PRO B C 1
ATOM 2260 O O . PRO B 1 127 ? 0.498 29.203 -4.453 1 85.06 127 PRO B O 1
ATOM 2263 N N . ASP B 1 128 ? 1.783 27.797 -5.605 1 83.44 128 ASP B N 1
ATOM 2264 C CA . ASP B 1 128 ? 0.726 26.797 -5.727 1 83.44 128 ASP B CA 1
ATOM 2265 C C . ASP B 1 128 ? 0.843 25.734 -4.633 1 83.44 128 ASP B C 1
ATOM 2267 O O . ASP B 1 128 ? 0.07 24.781 -4.602 1 83.44 128 ASP B O 1
ATOM 2271 N N . GLY B 1 129 ? 1.804 25.969 -3.771 1 85.69 129 GLY B N 1
ATOM 2272 C CA . GLY B 1 129 ? 2.006 24.984 -2.713 1 85.69 129 GLY B CA 1
ATOM 2273 C C . GLY B 1 129 ? 1.131 25.234 -1.499 1 85.69 129 GLY B C 1
ATOM 2274 O O . GLY B 1 129 ? 0.34 26.188 -1.479 1 85.69 129 GLY B O 1
ATOM 2275 N N . PRO B 1 130 ? 1.248 24.328 -0.533 1 90.88 130 PRO B N 1
ATOM 2276 C CA . PRO B 1 130 ? 0.356 24.359 0.628 1 90.88 130 PRO B CA 1
ATOM 2277 C C . PRO B 1 130 ? 0.894 25.25 1.751 1 90.88 130 PRO B C 1
ATOM 2279 O O . PRO B 1 130 ? 0.407 25.188 2.883 1 90.88 130 PRO B O 1
ATOM 2282 N N . GLU B 1 131 ? 1.896 26.062 1.503 1 94 131 GLU B N 1
ATOM 2283 C CA . GLU B 1 131 ? 2.551 26.859 2.537 1 94 131 GLU B CA 1
ATOM 2284 C C . GLU B 1 131 ? 1.538 27.688 3.318 1 94 131 GLU B C 1
ATOM 2286 O O . GLU B 1 131 ? 1.542 27.688 4.551 1 94 131 GLU B O 1
ATOM 2291 N N . ALA B 1 132 ? 0.695 28.469 2.621 1 94.12 132 ALA B N 1
ATOM 2292 C CA . ALA B 1 132 ? -0.286 29.328 3.268 1 94.12 132 ALA B CA 1
ATOM 2293 C C . ALA B 1 132 ? -1.255 28.516 4.125 1 94.12 132 ALA B C 1
ATOM 2295 O O . ALA B 1 132 ? -1.671 28.969 5.195 1 94.12 132 ALA B O 1
ATOM 2296 N N . PHE B 1 133 ? -1.617 2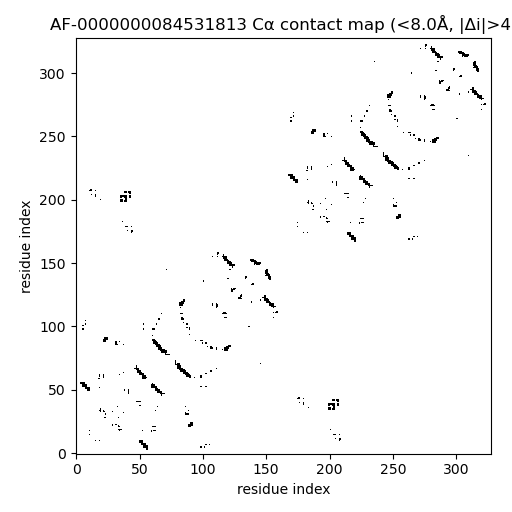7.438 3.678 1 93.56 133 PHE B N 1
ATOM 2297 C CA . PHE B 1 133 ? -2.508 26.531 4.398 1 93.56 133 PHE B CA 1
ATOM 2298 C C . PHE B 1 133 ? -1.898 26.125 5.734 1 93.56 133 PHE B C 1
ATOM 2300 O O . PHE B 1 133 ? -2.531 26.266 6.785 1 93.56 133 PHE B O 1
ATOM 2307 N N . TYR B 1 134 ? -0.641 25.641 5.762 1 96.81 134 TYR B N 1
ATOM 2308 C CA . TYR B 1 134 ? 0.012 25.172 6.977 1 96.81 134 TYR B CA 1
ATOM 2309 C C . TYR B 1 134 ? 0.341 26.344 7.902 1 96.81 134 TYR B C 1
ATOM 2311 O O . TYR B 1 134 ? 0.258 26.219 9.125 1 96.81 134 TYR B O 1
ATOM 2319 N N . ALA B 1 135 ? 0.731 27.453 7.277 1 96.62 135 ALA B N 1
ATOM 2320 C CA . ALA B 1 135 ? 0.966 28.656 8.086 1 96.62 135 ALA B CA 1
ATOM 2321 C C . ALA B 1 135 ? -0.283 29.031 8.875 1 96.62 135 ALA B C 1
ATOM 2323 O O . ALA B 1 135 ? -0.196 29.391 10.055 1 96.62 135 ALA B O 1
ATOM 2324 N N . GLY B 1 136 ? -1.427 28.922 8.234 1 96.44 136 GLY B N 1
ATOM 2325 C CA . GLY B 1 136 ? -2.701 29.219 8.875 1 96.44 136 GLY B CA 1
ATOM 2326 C C . GLY B 1 136 ? -3.021 28.281 10.023 1 96.44 136 GLY B C 1
ATOM 2327 O O . GLY B 1 136 ? -3.852 28.594 10.875 1 96.44 136 GLY B O 1
ATOM 2328 N N . LEU B 1 137 ? -2.357 27.172 10.086 1 96.75 137 LEU B N 1
ATOM 2329 C CA . LEU B 1 137 ? -2.588 26.172 11.125 1 96.75 137 LEU B CA 1
ATOM 2330 C C . LEU B 1 137 ? -1.484 26.219 12.172 1 96.75 137 LEU B C 1
ATOM 2332 O O . LEU B 1 137 ? -1.433 25.375 13.062 1 96.75 137 LEU B O 1
ATOM 2336 N N . GLY B 1 138 ? -0.57 27.141 12.047 1 97.62 138 GLY B N 1
ATOM 2337 C CA . GLY B 1 138 ? 0.406 27.375 13.094 1 97.62 138 GLY B CA 1
ATOM 2338 C C . GLY B 1 138 ? 1.768 26.781 12.789 1 97.62 138 GLY B C 1
ATOM 2339 O O . GLY B 1 138 ? 2.678 26.844 13.625 1 97.62 138 GLY B O 1
ATOM 2340 N N . PHE B 1 139 ? 1.93 26.266 11.609 1 98.5 139 PHE B N 1
ATOM 2341 C CA . PHE B 1 139 ? 3.232 25.734 11.227 1 98.5 139 PHE B CA 1
ATOM 2342 C C . PHE B 1 139 ? 4.145 26.844 10.727 1 98.5 139 PHE B C 1
ATOM 2344 O O . PHE B 1 139 ? 3.699 27.75 10.023 1 98.5 139 PHE B O 1
ATOM 2351 N N . ARG B 1 140 ? 5.418 26.719 11.094 1 98.19 140 ARG B N 1
ATOM 2352 C CA . ARG B 1 140 ? 6.422 27.703 10.68 1 98.19 140 ARG B CA 1
ATOM 2353 C C . ARG B 1 140 ? 7.652 27 10.102 1 98.19 140 ARG B C 1
ATOM 2355 O O . ARG B 1 140 ? 8.117 26 10.648 1 98.19 140 ARG B O 1
ATOM 2362 N N . PRO B 1 141 ? 8.188 27.547 9.047 1 97.75 141 PRO B N 1
ATOM 2363 C CA . PRO B 1 141 ? 9.422 26.969 8.5 1 97.75 141 PRO B CA 1
ATOM 2364 C C . PR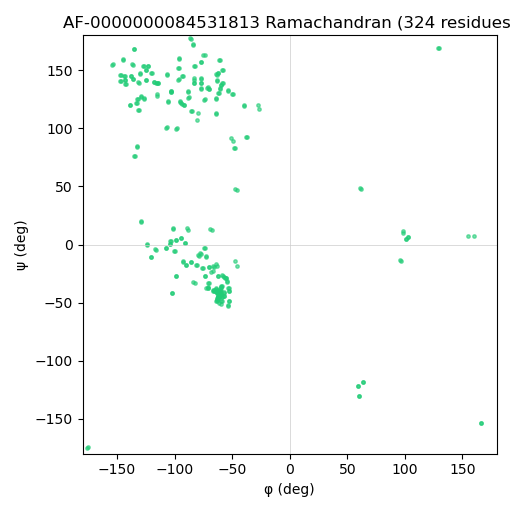O B 1 141 ? 10.562 26.938 9.516 1 97.75 141 PRO B C 1
ATOM 2366 O O . PRO B 1 141 ? 10.727 27.891 10.289 1 97.75 141 PRO B O 1
ATOM 2369 N N . THR B 1 142 ? 11.289 25.875 9.523 1 95.94 142 THR B N 1
ATOM 2370 C CA . THR B 1 142 ? 12.414 25.703 10.438 1 95.94 142 THR B CA 1
ATOM 2371 C C . THR B 1 142 ? 13.703 26.219 9.812 1 95.94 142 THR B C 1
ATOM 2373 O O . THR B 1 142 ? 14.703 26.406 10.508 1 95.94 142 THR B O 1
ATOM 2376 N N . GLY B 1 143 ? 13.68 26.391 8.453 1 95 143 GLY B N 1
ATOM 2377 C CA . GLY B 1 143 ? 14.891 26.688 7.703 1 95 143 GLY B CA 1
ATOM 2378 C C . GLY B 1 143 ? 15.547 25.469 7.098 1 95 143 GLY B C 1
ATOM 2379 O O . GLY B 1 143 ? 16.438 25.578 6.258 1 95 143 GLY B O 1
ATOM 2380 N N . GLU B 1 144 ? 15.117 24.328 7.535 1 93.19 144 GLU B N 1
ATOM 2381 C CA . GLU B 1 144 ? 15.625 23.062 7.004 1 93.19 144 GLU B CA 1
ATOM 2382 C C . GLU B 1 144 ? 14.898 22.672 5.715 1 93.19 144 GLU B C 1
ATOM 2384 O O . GLU B 1 144 ? 13.766 23.094 5.488 1 93.19 144 GLU B O 1
ATOM 2389 N N . LEU B 1 145 ? 15.656 21.906 4.93 1 91.81 145 LEU B N 1
ATOM 2390 C CA . LEU B 1 145 ? 15.047 21.297 3.748 1 91.81 145 LEU B CA 1
ATOM 2391 C C . LEU B 1 145 ? 15.094 19.766 3.842 1 91.81 145 LEU B C 1
ATOM 2393 O O . LEU B 1 145 ? 16.047 19.203 4.387 1 91.81 145 LEU B O 1
ATOM 2397 N N . SER B 1 146 ? 14.125 19.172 3.459 1 91.12 146 SER B N 1
ATOM 2398 C CA . SER B 1 146 ? 14.102 17.734 3.156 1 91.12 146 SER B CA 1
ATOM 2399 C C . SER B 1 146 ? 14.039 17.5 1.652 1 91.12 146 SER B C 1
ATOM 2401 O O . SER B 1 146 ? 12.961 17.547 1.055 1 91.12 146 SER B O 1
ATOM 2403 N N . GLY B 1 147 ? 15.164 17.188 1.112 1 89.06 147 GLY B N 1
ATOM 2404 C CA . GLY B 1 147 ? 15.234 17.312 -0.334 1 89.06 147 GLY B CA 1
ATOM 2405 C C . GLY B 1 147 ? 14.945 18.719 -0.828 1 89.06 147 GLY B C 1
ATOM 2406 O O . GLY B 1 147 ? 15.594 19.688 -0.404 1 89.06 147 GLY B O 1
ATOM 2407 N N . ASP B 1 148 ? 13.93 18.844 -1.674 1 91.25 148 ASP B N 1
ATOM 2408 C CA . ASP B 1 148 ? 13.547 20.156 -2.201 1 91.25 148 ASP B CA 1
ATOM 2409 C C . ASP B 1 148 ? 12.32 20.703 -1.477 1 91.25 148 ASP B C 1
ATOM 2411 O O . ASP B 1 148 ? 11.75 21.703 -1.888 1 91.25 148 ASP B O 1
ATOM 2415 N N . GLN B 1 149 ? 12.062 20.062 -0.406 1 94.19 149 GLN B N 1
ATOM 2416 C CA . GLN B 1 149 ? 10.852 20.469 0.306 1 94.19 149 GLN B CA 1
ATOM 2417 C C . GLN B 1 149 ? 11.203 21.25 1.571 1 94.19 149 GLN B C 1
ATOM 2419 O O . GLN B 1 149 ? 12.195 20.953 2.238 1 94.19 149 GLN B O 1
ATOM 2424 N N . VAL B 1 150 ? 10.359 22.203 1.904 1 96.19 150 VAL B N 1
ATOM 2425 C CA . VAL B 1 150 ? 10.477 23 3.121 1 96.19 150 VAL B CA 1
ATOM 2426 C C . VAL B 1 150 ? 9.992 22.188 4.32 1 96.19 150 VAL B C 1
ATOM 2428 O O . VAL B 1 150 ? 8.961 21.516 4.246 1 96.19 150 VAL B O 1
ATOM 2431 N N . VAL B 1 151 ? 10.75 22.203 5.402 1 97.19 151 VAL B N 1
ATOM 2432 C CA . VAL B 1 151 ? 10.32 21.609 6.664 1 97.19 151 VAL B CA 1
ATOM 2433 C C . VAL B 1 151 ? 9.703 22.672 7.559 1 97.19 151 VAL B C 1
ATOM 2435 O O . VAL B 1 151 ? 10.328 23.703 7.828 1 97.19 151 VAL B O 1
ATOM 2438 N N . ALA B 1 152 ? 8.469 22.5 7.988 1 98.31 152 ALA B N 1
ATOM 2439 C CA . ALA B 1 152 ? 7.789 23.406 8.914 1 98.31 152 ALA B CA 1
ATOM 2440 C C . ALA B 1 152 ? 7.277 22.641 10.141 1 98.31 152 ALA B C 1
ATOM 2442 O O . ALA B 1 152 ? 6.969 21.453 10.055 1 98.31 152 ALA B O 1
ATOM 2443 N N . GLU B 1 153 ? 7.219 23.312 11.25 1 98.56 153 GLU B N 1
ATOM 2444 C CA . GLU B 1 153 ? 6.805 22.672 12.492 1 98.56 153 GLU B CA 1
ATOM 2445 C C . GLU B 1 153 ? 5.84 23.547 13.281 1 98.56 153 GLU B C 1
ATOM 2447 O O . GLU B 1 153 ? 5.84 24.766 13.117 1 98.56 153 GLU B O 1
ATOM 2452 N N . ARG B 1 154 ? 5.062 22.938 14.062 1 98.5 154 ARG B N 1
ATOM 2453 C CA . ARG B 1 154 ? 4.145 23.562 15.008 1 98.5 154 ARG B CA 1
ATOM 2454 C C . ARG B 1 154 ? 4.352 23 16.422 1 98.5 154 ARG B C 1
ATOM 2456 O O . ARG B 1 154 ? 4.379 21.781 16.609 1 98.5 154 ARG B O 1
ATOM 2463 N N . GLU B 1 155 ? 4.578 23.875 17.391 1 97.69 155 GLU B N 1
ATOM 2464 C CA . GLU B 1 155 ? 4.648 23.453 18.781 1 97.69 155 GLU B CA 1
ATOM 2465 C C . GLU B 1 155 ? 3.273 23.047 19.297 1 97.69 155 GLU B C 1
ATOM 2467 O O . GLU B 1 155 ? 2.277 23.719 19.047 1 97.69 155 GLU B O 1
ATOM 2472 N N . LEU B 1 156 ? 3.307 21.922 19.953 1 96.62 156 LEU B N 1
ATOM 2473 C CA . LEU B 1 156 ? 2.057 21.391 20.5 1 96.62 156 LEU B CA 1
ATOM 2474 C C . LEU B 1 156 ? 1.992 21.578 22 1 96.62 156 LEU B C 1
ATOM 2476 O O . LEU B 1 156 ? 2.992 21.406 22.703 1 96.62 156 LEU B O 1
ATOM 2480 N N . GLU B 1 157 ? 0.965 22.266 22.5 1 84.94 157 GLU B N 1
ATOM 2481 C CA . GLU B 1 157 ? 0.798 22.422 23.938 1 84.94 157 GLU B CA 1
ATOM 2482 C C . GLU B 1 157 ? 0.622 21.062 24.625 1 84.94 157 GLU B C 1
ATOM 2484 O O . GLU B 1 157 ? -0.063 20.188 24.094 1 84.94 157 GLU B O 1
ATOM 2489 N N . PRO B 1 158 ? 1.435 20.859 25.719 1 73.62 158 PRO B N 1
ATOM 2490 C CA . PRO B 1 158 ? 1.274 19.594 26.438 1 73.62 158 PRO B CA 1
ATOM 2491 C C . PRO B 1 158 ? -0.169 19.328 26.859 1 73.62 158 PRO B C 1
ATOM 2493 O O . PRO B 1 158 ? -0.944 20.266 27.047 1 73.62 158 PRO B O 1
ATOM 2496 N N . LEU B 1 159 ? -0.759 18.172 26.656 1 67.25 159 LEU B N 1
ATOM 2497 C CA . LEU B 1 159 ? -2.08 17.797 27.141 1 67.25 159 LEU B CA 1
ATOM 2498 C C . LEU B 1 159 ? -2.232 18.156 28.625 1 67.25 159 LEU B C 1
ATOM 2500 O O . LEU B 1 159 ? -1.361 17.828 29.438 1 67.25 159 LEU B O 1
ATOM 2504 N N . GLY B 1 160 ? -2.543 19.297 29.047 1 53.53 160 GLY B N 1
ATOM 2505 C CA . GLY B 1 160 ? -2.742 19.656 30.438 1 53.53 160 GLY B CA 1
ATOM 2506 C C . GLY B 1 160 ? -3.188 18.5 31.297 1 53.53 160 GLY B C 1
ATOM 2507 O O . GLY B 1 160 ? -3.852 17.578 30.812 1 53.53 160 GLY B O 1
ATOM 2508 N N . GLU B 1 161 ? -2.316 18.219 32.312 1 48.09 161 GLU B N 1
ATOM 2509 C CA . GLU B 1 161 ? -2.752 17.375 33.406 1 48.09 161 GLU B CA 1
ATOM 2510 C C . GLU B 1 161 ? -4.121 17.812 33.938 1 48.09 161 GLU B C 1
ATOM 2512 O O . GLU B 1 161 ? -4.219 18.766 34.719 1 48.09 161 GLU B O 1
ATOM 2517 N N . PHE B 1 162 ? -5.113 18.047 33.188 1 42.97 162 PHE B N 1
ATOM 2518 C CA . PHE B 1 162 ? -6.371 18.391 33.844 1 42.97 162 PHE B CA 1
ATOM 2519 C C . PHE B 1 162 ? -6.66 17.438 35 1 42.97 162 PHE B C 1
ATOM 2521 O O . PHE B 1 162 ? -7.75 17.469 35.594 1 42.97 162 PHE B O 1
ATOM 2528 N N . LEU B 1 163 ? -6.059 16.281 35.094 1 38.84 163 LEU B N 1
ATOM 2529 C CA . LEU B 1 163 ? -6.539 15.492 36.219 1 38.84 163 LEU B CA 1
ATOM 2530 C C . LEU B 1 163 ? -6.105 16.125 37.531 1 38.84 163 LEU B C 1
ATOM 2532 O O . LEU B 1 163 ? -6.281 15.523 38.594 1 38.84 163 LEU B O 1
ATOM 2536 N N . GLU B 1 164 ? -5.621 17.328 37.688 1 26.91 164 GLU B N 1
ATOM 2537 C CA . GLU B 1 164 ? -5.824 17.609 39.125 1 26.91 164 GLU B CA 1
ATOM 2538 C C . GLU B 1 164 ? -7.258 18.062 39.375 1 26.91 164 GLU B C 1
ATOM 2540 O O . GLU B 1 164 ? -7.875 18.719 38.562 1 26.91 164 GLU B O 1
#

pLDDT: mean 91.12, std 13.2, range [26.91, 98.88]

Solvent-accessible surface area (backbone atoms only — not comparable to full-atom values): 18531 Å² total; per-residue (Å²): 125,83,70,58,62,72,42,77,38,76,67,34,74,91,44,43,67,64,51,56,65,46,42,55,45,79,91,42,49,89,79,42,82,52,49,28,51,52,33,29,52,30,49,44,49,46,84,35,34,47,62,30,35,30,20,53,51,89,42,77,44,30,39,38,24,30,34,49,67,47,56,89,43,78,86,44,88,84,53,58,64,38,29,30,54,71,46,75,46,57,19,50,94,52,68,77,78,57,63,66,61,52,50,54,52,51,47,47,51,51,38,41,75,72,70,42,50,50,33,34,41,66,42,54,75,62,93,88,36,62,60,69,63,43,43,74,72,57,33,41,73,72,82,48,64,60,84,82,19,41,30,27,37,26,82,45,79,74,78,70,74,67,82,110,125,84,70,57,63,72,43,77,37,76,66,33,74,90,44,42,68,65,50,56,64,48,42,56,45,80,91,43,49,89,78,42,82,51,48,28,50,52,34,28,52,32,49,43,48,47,85,35,34,49,63,27,35,32,21,52,53,88,42,78,45,31,38,38,23,31,34,48,67,45,56,88,44,79,85,44,86,83,54,60,65,39,30,29,55,70,47,77,46,56,19,49,92,53,67,77,78,57,63,66,60,52,50,53,52,51,48,47,52,51,38,40,74,73,68,42,52,48,30,34,39,67,42,53,76,62,92,88,36,61,59,68,62,42,43,75,71,56,33,41,75,74,82,50,63,58,85,82,18,42,30,24,36,26,81,45,79,74,80,70,76,66,81,112

Secondary structure (DSSP, 8-state):
-----EEEE---TTTHHHHHH----GGGTTTS--HHHHHHHHHHHGGGEEEEEEEETTEEEEEEEEEEEE-S-TTSTTPPPEEEEEEEEE-GGG-SSSHHHHHHHHHHHHHHHTT-SEEEEEE--STTSSHHHHHHTT-EEEEEEETTEEEEEEE------TT-/-----EEEE---TTTHHHHHH----GGGTTTS--HHHHHHHHHHHGGGEEEEEEEETTEEEEEEEEEEEE-S-TTSTTPPPEEEEEEEEE-GGG-SSSHHHHHHHHHHHHHHHTT-SEEEEEE--STTSSHHHHHHTT-EEEEEEETTEEEEEEE------TT-

InterPro domains:
  IPR000182 GNAT domain [PF00583] (48-139)
  IPR000182 GNAT domain [PS51186] (6-157)
  IPR016181 Acyl-CoA N-acyltransferase [SSF55729] (1-145)

Organism: Streptomyces rubellomurinus (strain ATCC 31215) (NCBI:txid359131)

Nearest PDB structures (foldseek):
  5kgh-assembly1_B  TM=6.515E-01  e=1.157E-03  Clostridium acetobutylicum ATCC 824
  5kf1-assembly1_B  TM=6.370E-01  e=1.379E-03  Clostridium acetobutylicum ATCC 824
  5kga-assembly1_B  TM=6.133E-01  e=2.204E-03  Clostridium acetobutylicum ATCC 824
  5kf2-assembly1_A  TM=6.426E-01  e=3.320E-03  Clostridium acetobutylicum ATCC 824
  3mgd-assembly2_B  TM=6.054E-01  e=7.995E-03  Clostridium acetobutylicum